Protein AF-A0A6C0ERU0-F1 (afdb_monomer)

Organism: NCBI:txid1070528

Secondary structure (DSSP, 8-state):
------TTTEEEEEEE--SS--HHHHHHHHHHHHHHHHTT--EEEEEE----BBTTB-S-HHHHHHHH--STT-TTSHHHHHHHHHHHHHHH-TTS-HHHHHHHHHHHHH-EEEEEEPPSSTT--HHHHHHHHHHHTTT-S-EEEEEEEEGGGTHHHHHHIIIIITT-TTEEEEEEEEE--SSHHHHTT--HHHHHHS-GGGS-GGG--HHHHHHHHHTT-HHHHHHHHTTTS-HHHHHHHHHHHHHHHHHSPBP-PPPPPP----S-S-EETTS-TTSS---TT-S--------------------S---SSSTTHHHHHHHHTTS----------

pLDDT: mean 85.81, std 18.58, range [34.19, 98.62]

Solvent-accessible surface area (backbone atoms only — not comparable to full-atom values): 19996 Å² total; per-residue (Å²): 134,86,84,83,65,36,68,79,36,44,49,40,32,33,80,45,64,52,31,51,72,37,66,31,51,48,55,55,49,51,53,49,52,53,54,23,57,75,53,64,28,51,52,36,36,39,35,29,42,64,65,67,20,16,84,66,18,28,44,51,55,67,56,42,37,65,50,37,24,55,52,89,82,36,76,77,5,38,50,44,38,48,51,53,51,53,45,52,52,52,71,69,42,84,87,57,54,71,68,59,40,53,52,52,45,53,49,56,78,57,49,36,54,40,61,39,66,24,58,98,49,94,85,56,41,65,65,50,41,52,47,50,54,62,56,72,46,69,84,63,56,58,26,33,39,35,39,48,41,49,53,82,52,45,39,53,59,47,51,44,43,67,63,40,51,76,68,35,87,33,41,35,33,41,36,66,48,56,43,65,60,62,60,30,73,61,55,55,66,58,49,68,71,56,61,68,71,53,59,70,89,75,56,56,56,56,29,42,40,34,64,37,56,49,48,31,54,76,65,69,36,58,69,63,48,43,63,71,39,57,89,40,37,56,72,67,60,48,52,51,52,50,50,44,40,47,49,15,48,73,72,40,58,80,69,86,76,76,85,74,82,74,53,82,71,84,70,76,71,68,42,48,72,95,57,62,85,83,73,60,78,83,62,89,76,69,75,65,63,69,80,80,75,72,89,76,85,89,80,86,78,99,82,88,86,85,82,91,87,84,91,75,76,78,70,67,60,68,60,57,64,68,62,66,78,73,76,82,80,81,82,86,82,80,85,76,134

Mean predicted aligned error: 9.51 Å

Sequence (337 aa):
MSINYTNNNTIIFTLARMNPPTPGHLHLIEQLIEEAIKINVDHVYIILSKTNDNNENPISCSEKINILGANKDIIDSMSAVLIKQMIMKITQDQTIDQSDKNIKISRLSQMNVIPLCVPNIKGATPFSALGNLIYNMGEINDINLFLIIGDDRADMLDNIASGFYMKNPRIHSINGIVLGRTDMASYKKLTQQQLQMIDMKTVPISAFSASFVRNLVKYGLKDKFTDVYSPYLNLDKINELYLEIENGIHNLPDNKKKETPSKPLKYIYPLIKGQSVLDVPVTTSELQLGKNKLPYDAENTPAKKRRLSGGRKTKKFNKKLKKNNRKSKKPNRKSRK

Nearest PDB structures (foldseek):
  1qzw-assembly1_A  TM=3.108E-01  e=9.203E-01  Saccharolobus solfataricus
  7zvw-assembly1_G  TM=4.754E-01  e=5.757E+00  Komagataella phaffii GS115
  8a5p-assembly1_U  TM=4.005E-01  e=7.737E+00  Thermochaetoides thermophila
  7t5q-assembly1_A  TM=3.331E-01  e=9.802E+00  Bos taurus

Foldseek 3Di:
DDAQDDQLFEAQEEEDQPLPPFLLVLVLVVVSLVVCLVNVYQEYEYEHEQDFFAQPRLFGLVLNCVQQDFFPPCCQHLVNLSLVVVLVCLVPDPVDDPVRNVSSNVSSVSHGYHYDYQDPDPPTDSVNRVVVVVVVSPPQQAHEYEYEEEPQAPCVQVVCCVPDVVPPSSHFKYFYAYDYQPPLVVLLPDDLVRLVPDDLVPDDSSNIDSSNLLVCLVSVVLVSLCNRCVSRHDPVSSVVSSVSSNCSNPPGHHDPDDDDGDDDDPADDIDGPPDDSVPDPPPVPPSPPVPPDDDDDPPDDPPPDDDDDDPDDPPVVVVVVVVVVPPPDDDDDDDDD

Structure (mmCIF, N/CA/C/O backbone):
data_AF-A0A6C0ERU0-F1
#
_entry.id   AF-A0A6C0ERU0-F1
#
loop_
_atom_site.group_PDB
_atom_site.id
_atom_site.type_symbol
_atom_site.label_atom_id
_atom_site.label_alt_id
_atom_site.label_comp_id
_atom_site.label_asym_id
_atom_site.label_entity_id
_atom_site.label_seq_id
_atom_site.pdbx_PDB_ins_code
_atom_site.Cartn_x
_atom_site.Cartn_y
_atom_site.Cartn_z
_atom_site.occupancy
_atom_site.B_iso_or_equiv
_atom_site.auth_seq_id
_atom_site.auth_comp_id
_atom_site.auth_asym_id
_atom_site.auth_atom_id
_atom_site.pdbx_PDB_model_num
ATOM 1 N N . MET A 1 1 ? 4.361 -6.506 -29.083 1.00 68.94 1 MET A N 1
ATOM 2 C CA . MET A 1 1 ? 5.752 -6.468 -28.583 1.00 68.94 1 MET A CA 1
ATOM 3 C C . MET A 1 1 ? 5.725 -6.873 -27.120 1.00 68.94 1 MET A C 1
ATOM 5 O O . MET A 1 1 ? 4.793 -6.471 -26.435 1.00 68.94 1 MET A O 1
ATOM 9 N N . SER A 1 2 ? 6.663 -7.702 -26.661 1.00 83.94 2 SER A N 1
ATOM 10 C CA . SER A 1 2 ? 6.782 -8.073 -25.243 1.00 83.94 2 SER A CA 1
ATOM 11 C C . SER A 1 2 ? 7.474 -6.955 -24.460 1.00 83.94 2 SER A C 1
ATOM 13 O O . SER A 1 2 ? 8.465 -6.411 -24.941 1.00 83.94 2 SER A O 1
ATOM 15 N N . ILE A 1 3 ? 6.974 -6.623 -23.268 1.00 92.00 3 ILE A N 1
ATOM 16 C CA . ILE A 1 3 ? 7.622 -5.656 -22.370 1.00 92.00 3 ILE A CA 1
ATOM 17 C C . ILE A 1 3 ? 8.808 -6.345 -21.683 1.00 92.00 3 ILE A C 1
ATOM 19 O O . ILE A 1 3 ? 8.651 -7.443 -21.150 1.00 92.00 3 ILE A O 1
ATOM 23 N N . ASN A 1 4 ? 9.982 -5.711 -21.688 1.00 94.25 4 ASN A N 1
ATOM 24 C CA . ASN A 1 4 ? 11.161 -6.205 -20.978 1.00 94.25 4 ASN A CA 1
ATOM 25 C C . ASN A 1 4 ? 11.243 -5.585 -19.574 1.00 94.25 4 ASN A C 1
ATOM 27 O O . ASN A 1 4 ? 11.639 -4.426 -19.427 1.00 94.25 4 ASN A O 1
ATOM 31 N N . TYR A 1 5 ? 10.866 -6.347 -18.549 1.00 96.44 5 TYR A N 1
ATOM 32 C CA . TYR A 1 5 ? 10.933 -5.907 -17.156 1.00 96.44 5 TYR A CA 1
ATOM 33 C C . TYR A 1 5 ? 12.280 -6.261 -16.525 1.00 96.44 5 TYR A C 1
ATOM 35 O O . TYR A 1 5 ? 12.732 -7.402 -16.571 1.00 96.44 5 TYR A O 1
ATOM 43 N N . THR A 1 6 ? 12.913 -5.271 -15.903 1.00 96.94 6 THR A N 1
ATOM 44 C CA . THR A 1 6 ? 14.150 -5.418 -15.132 1.00 96.94 6 THR A CA 1
ATOM 45 C C . THR A 1 6 ? 14.100 -4.531 -13.892 1.00 96.94 6 THR A C 1
ATOM 47 O O . THR A 1 6 ? 13.400 -3.514 -13.878 1.00 96.94 6 THR A O 1
ATOM 50 N N . ASN A 1 7 ? 14.930 -4.842 -12.895 1.00 96.06 7 ASN A N 1
ATOM 51 C CA . ASN A 1 7 ? 15.125 -3.987 -11.720 1.00 96.06 7 ASN A CA 1
ATOM 52 C C . ASN A 1 7 ? 15.516 -2.542 -12.076 1.00 96.06 7 ASN A C 1
ATOM 54 O O . ASN A 1 7 ? 15.187 -1.610 -11.355 1.00 96.06 7 ASN A O 1
ATOM 58 N N . ASN A 1 8 ? 16.216 -2.329 -13.189 1.00 97.06 8 ASN A N 1
ATOM 59 C CA . ASN A 1 8 ? 16.735 -1.003 -13.509 1.00 97.06 8 ASN A CA 1
ATOM 60 C C . ASN A 1 8 ? 15.734 -0.148 -14.282 1.00 97.06 8 ASN A C 1
ATOM 62 O O . ASN A 1 8 ? 15.859 1.070 -14.269 1.00 97.06 8 ASN A O 1
ATOM 66 N N . ASN A 1 9 ? 14.760 -0.753 -14.965 1.00 97.56 9 ASN A N 1
ATOM 67 C CA . ASN A 1 9 ? 13.830 -0.037 -15.838 1.00 97.56 9 ASN A CA 1
ATOM 68 C C . ASN A 1 9 ? 12.364 -0.110 -15.387 1.00 97.56 9 ASN A C 1
ATOM 70 O O . ASN A 1 9 ? 11.513 0.467 -16.055 1.00 97.56 9 ASN A O 1
ATOM 74 N N . THR A 1 10 ? 12.047 -0.790 -14.285 1.00 98.38 10 THR A N 1
ATOM 75 C CA . THR A 1 10 ? 10.659 -1.014 -13.861 1.00 98.38 10 THR A CA 1
ATOM 76 C C . THR A 1 10 ? 10.387 -0.377 -12.509 1.00 98.38 10 THR A C 1
ATOM 78 O O . THR A 1 10 ? 11.112 -0.610 -11.555 1.00 98.38 10 THR A O 1
ATOM 81 N N . ILE A 1 11 ? 9.313 0.409 -12.418 1.00 98.38 11 ILE A N 1
ATOM 82 C CA . ILE A 1 11 ? 8.807 0.962 -11.160 1.00 98.38 11 ILE A CA 1
ATOM 83 C C . ILE A 1 11 ? 7.441 0.336 -10.894 1.00 98.38 11 ILE A C 1
ATOM 85 O O . ILE A 1 11 ? 6.459 0.671 -11.563 1.00 98.38 11 ILE A O 1
ATOM 89 N N . ILE A 1 12 ? 7.370 -0.530 -9.886 1.00 98.50 12 ILE A N 1
ATOM 90 C CA . ILE A 1 12 ? 6.117 -1.096 -9.376 1.00 98.50 12 ILE A CA 1
ATOM 91 C C . ILE A 1 12 ? 5.720 -0.302 -8.142 1.00 98.50 12 ILE A C 1
ATOM 93 O O . ILE A 1 12 ? 6.507 -0.177 -7.202 1.00 98.50 12 ILE A O 1
ATOM 97 N N . PHE A 1 13 ? 4.532 0.294 -8.140 1.00 98.56 13 PHE A N 1
ATOM 98 C CA . PHE A 1 13 ? 4.171 1.223 -7.078 1.00 98.56 13 PHE A CA 1
ATOM 99 C C . PHE A 1 13 ? 2.677 1.327 -6.804 1.00 98.56 13 PHE A C 1
ATOM 101 O O . PHE A 1 13 ? 1.823 0.923 -7.590 1.00 98.56 13 PHE A O 1
ATOM 108 N N . THR A 1 14 ? 2.366 1.950 -5.673 1.00 98.19 14 THR A N 1
ATOM 109 C CA . THR A 1 14 ? 1.023 2.410 -5.327 1.00 98.19 14 THR A CA 1
ATOM 110 C C . THR A 1 14 ? 1.034 3.851 -4.835 1.00 98.19 14 THR A C 1
ATOM 112 O O . THR A 1 14 ? 2.055 4.364 -4.368 1.00 98.19 14 THR A O 1
ATOM 115 N N . LEU A 1 15 ? -0.123 4.508 -4.915 1.00 96.88 15 LEU A N 1
ATOM 116 C CA . LEU A 1 15 ? -0.363 5.843 -4.377 1.00 96.88 15 LEU A CA 1
ATOM 117 C C . LEU A 1 15 ? -1.413 5.753 -3.268 1.00 96.88 15 LEU A C 1
ATOM 119 O O . LEU A 1 15 ? -2.593 5.516 -3.537 1.00 96.88 15 LEU A O 1
ATOM 123 N N . ALA A 1 16 ? -1.020 6.002 -2.021 1.00 95.31 16 ALA A N 1
ATOM 124 C CA . ALA A 1 16 ? -1.919 5.830 -0.883 1.00 95.31 16 ALA A CA 1
ATOM 125 C C . ALA A 1 16 ? -1.776 6.942 0.165 1.00 95.31 16 ALA A C 1
ATOM 127 O O . ALA A 1 16 ? -0.741 7.594 0.301 1.00 95.31 16 ALA A O 1
ATOM 128 N N . ARG A 1 17 ? -2.856 7.192 0.920 1.00 94.06 17 ARG A N 1
ATOM 129 C CA . ARG A 1 17 ? -2.795 8.068 2.105 1.00 94.06 17 ARG A CA 1
ATOM 130 C C . ARG A 1 17 ? -2.240 7.318 3.317 1.00 94.06 17 ARG A C 1
ATOM 132 O O . ARG A 1 17 ? -1.452 7.917 4.039 1.00 94.06 17 ARG A O 1
ATOM 139 N N . MET A 1 18 ? -2.664 6.058 3.502 1.00 95.25 18 MET A N 1
ATOM 140 C CA . MET A 1 18 ? -2.334 5.176 4.635 1.00 95.25 18 MET A CA 1
ATOM 141 C C . MET A 1 18 ? -2.366 5.920 5.975 1.00 95.25 18 MET A C 1
ATOM 143 O O . MET A 1 18 ? -1.344 6.112 6.612 1.00 95.25 18 MET A O 1
ATOM 147 N N . ASN A 1 19 ? -3.543 6.413 6.365 1.00 95.19 19 ASN A N 1
ATOM 148 C CA . ASN A 1 19 ? -3.716 7.334 7.492 1.00 95.19 19 ASN A CA 1
ATOM 149 C C . ASN A 1 19 ? -4.781 6.831 8.493 1.00 95.19 19 ASN A C 1
ATOM 151 O O . ASN A 1 19 ? -5.879 7.392 8.545 1.00 95.19 19 ASN A O 1
ATOM 155 N N . PRO A 1 20 ? -4.521 5.756 9.255 1.00 97.31 20 PRO A N 1
ATOM 156 C CA . PRO A 1 20 ? -3.255 5.014 9.349 1.00 97.31 20 PRO A CA 1
ATOM 157 C C . PRO A 1 20 ? -3.094 3.907 8.280 1.00 97.31 20 PRO A C 1
ATOM 159 O O . PRO A 1 20 ? -4.044 3.636 7.531 1.00 97.31 20 PRO A O 1
ATOM 162 N N . PRO A 1 21 ? -1.909 3.269 8.161 1.00 97.69 21 PRO A N 1
ATOM 163 C CA . PRO A 1 21 ? -1.760 1.965 7.511 1.00 97.69 21 PRO A CA 1
ATOM 164 C C . PRO A 1 21 ? -2.718 0.942 8.130 1.00 97.69 21 PRO A C 1
ATOM 166 O O . PRO A 1 21 ? -2.936 0.965 9.334 1.00 97.69 21 PRO A O 1
ATOM 169 N N . THR A 1 22 ? -3.316 0.058 7.331 1.00 97.81 22 THR A N 1
ATOM 170 C CA . THR A 1 22 ? -4.340 -0.905 7.790 1.00 97.81 22 THR A CA 1
ATOM 171 C C . THR A 1 22 ? -4.109 -2.276 7.155 1.00 97.81 22 THR A C 1
ATOM 173 O O . THR A 1 22 ? -3.406 -2.343 6.142 1.00 97.81 22 THR A O 1
ATOM 176 N N . PRO A 1 23 ? -4.745 -3.354 7.651 1.00 97.31 23 PRO A N 1
ATOM 177 C CA . PRO A 1 23 ? -4.704 -4.660 6.985 1.00 97.31 23 PRO A CA 1
ATOM 178 C C . PRO A 1 23 ? -5.140 -4.608 5.510 1.00 97.31 23 PRO A C 1
ATOM 180 O O . PRO A 1 23 ? -4.510 -5.221 4.654 1.00 97.31 23 PRO A O 1
ATOM 183 N N . GLY A 1 24 ? -6.142 -3.788 5.173 1.00 96.31 24 GLY A N 1
ATOM 184 C CA . GLY A 1 24 ? -6.550 -3.576 3.780 1.00 96.31 24 GLY A CA 1
ATOM 185 C C . GLY A 1 24 ? -5.461 -2.932 2.905 1.00 96.31 24 GLY A C 1
ATOM 186 O O . GLY A 1 24 ? -5.388 -3.203 1.708 1.00 96.31 24 GLY A O 1
ATOM 187 N N . HIS A 1 25 ? -4.576 -2.108 3.482 1.00 97.25 25 HIS A N 1
ATOM 188 C CA . HIS A 1 25 ? -3.390 -1.610 2.775 1.00 97.25 25 HIS A CA 1
ATOM 189 C C . HIS A 1 25 ? -2.313 -2.689 2.618 1.00 97.25 25 HIS A C 1
ATOM 191 O O . HIS A 1 25 ? -1.644 -2.704 1.589 1.00 97.25 25 HIS A O 1
ATOM 197 N N . LEU A 1 26 ? -2.156 -3.591 3.594 1.00 97.38 26 LEU A N 1
ATOM 198 C CA . LEU A 1 26 ? -1.220 -4.714 3.478 1.00 97.38 26 LEU A CA 1
ATOM 199 C C . LEU A 1 26 ? -1.609 -5.666 2.359 1.00 97.38 26 LEU A C 1
ATOM 201 O O . LEU A 1 26 ? -0.731 -6.090 1.625 1.00 97.38 26 LEU A O 1
ATOM 205 N N . HIS A 1 27 ? -2.902 -5.918 2.157 1.00 96.62 27 HIS A N 1
ATOM 206 C CA . HIS A 1 27 ? -3.354 -6.701 1.008 1.00 96.62 27 HIS A CA 1
ATOM 207 C C . HIS A 1 27 ? -2.957 -6.053 -0.331 1.00 96.62 27 HIS A C 1
ATOM 209 O O . HIS A 1 27 ? -2.538 -6.727 -1.264 1.00 96.62 27 HIS A O 1
ATOM 215 N N . LEU A 1 28 ? -3.008 -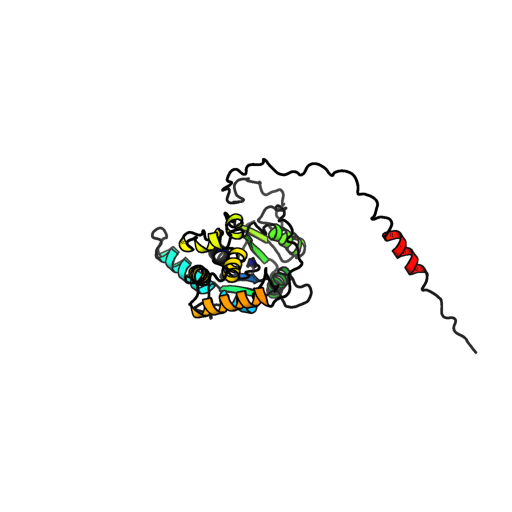4.720 -0.422 1.00 96.88 28 LEU A N 1
ATOM 216 C CA . LEU A 1 28 ? -2.515 -4.015 -1.604 1.00 96.88 28 LEU A CA 1
ATOM 217 C C . LEU A 1 28 ? -0.992 -4.173 -1.774 1.00 96.88 28 LEU A C 1
ATOM 219 O O . LEU A 1 28 ? -0.514 -4.300 -2.898 1.00 96.88 28 LEU A O 1
ATOM 223 N N . ILE A 1 29 ? -0.230 -4.155 -0.676 1.00 97.81 29 ILE A N 1
ATOM 224 C CA . ILE A 1 29 ? 1.228 -4.360 -0.696 1.00 97.81 29 ILE A CA 1
ATOM 225 C C . ILE A 1 29 ? 1.578 -5.810 -1.054 1.00 97.81 29 ILE A C 1
ATOM 227 O O . ILE A 1 29 ? 2.506 -6.025 -1.824 1.00 97.81 29 ILE A O 1
ATOM 231 N N . GLU A 1 30 ? 0.810 -6.787 -0.572 1.00 98.00 30 GLU A N 1
ATOM 232 C CA . GLU A 1 30 ? 0.917 -8.204 -0.942 1.00 98.00 30 GLU A CA 1
ATOM 233 C C . GLU A 1 30 ? 0.814 -8.356 -2.467 1.00 98.00 30 GLU A C 1
ATOM 235 O O . GLU A 1 30 ? 1.707 -8.927 -3.086 1.00 98.00 30 GLU A O 1
ATOM 240 N N . GLN A 1 31 ? -0.182 -7.716 -3.091 1.00 98.12 31 GLN A N 1
ATOM 241 C CA . GLN A 1 31 ? -0.343 -7.712 -4.551 1.00 98.12 31 GLN A CA 1
ATOM 242 C C . GLN A 1 31 ? 0.822 -7.033 -5.293 1.00 98.12 31 GLN A C 1
ATOM 244 O O . GLN A 1 31 ? 1.223 -7.495 -6.360 1.00 98.12 31 GLN A O 1
ATOM 249 N N . LEU A 1 32 ? 1.405 -5.957 -4.740 1.00 98.19 32 LEU A N 1
ATOM 250 C CA . LEU A 1 32 ? 2.614 -5.342 -5.315 1.00 98.19 32 LEU A CA 1
ATOM 251 C C . LEU A 1 32 ? 3.782 -6.330 -5.328 1.00 98.19 32 LEU A C 1
ATOM 253 O O . LEU A 1 32 ? 4.477 -6.439 -6.335 1.00 98.19 32 LEU A O 1
ATOM 257 N N . ILE A 1 33 ? 3.991 -7.034 -4.215 1.00 98.19 33 ILE A N 1
ATOM 258 C CA . ILE A 1 33 ? 5.073 -8.008 -4.050 1.00 98.19 33 ILE A CA 1
ATOM 259 C C . ILE A 1 33 ? 4.880 -9.196 -4.999 1.00 98.19 33 ILE A C 1
ATOM 261 O O . ILE A 1 33 ? 5.838 -9.627 -5.638 1.00 98.19 33 ILE A O 1
ATOM 265 N N . GLU A 1 34 ? 3.658 -9.715 -5.118 1.00 97.88 34 GLU A N 1
ATOM 266 C CA . GLU A 1 34 ? 3.342 -10.835 -6.011 1.00 97.88 34 GLU A CA 1
ATOM 267 C C . GLU A 1 34 ? 3.613 -10.497 -7.480 1.00 97.88 34 GLU A C 1
ATOM 269 O O . GLU A 1 34 ? 4.294 -11.260 -8.172 1.00 97.88 34 GLU A O 1
ATOM 274 N N . GLU A 1 35 ? 3.158 -9.332 -7.951 1.00 97.94 35 GLU A N 1
ATOM 275 C CA . GLU A 1 35 ? 3.441 -8.895 -9.322 1.00 97.94 35 GLU A CA 1
ATOM 276 C C . GLU A 1 35 ? 4.933 -8.623 -9.537 1.00 97.94 35 GLU A C 1
ATOM 278 O O . GLU A 1 35 ? 5.465 -8.975 -10.589 1.00 97.94 35 GLU A O 1
ATOM 283 N N . ALA A 1 36 ? 5.639 -8.085 -8.538 1.00 98.06 36 ALA A N 1
ATOM 284 C CA . ALA A 1 36 ? 7.086 -7.899 -8.604 1.00 98.06 36 ALA A CA 1
ATOM 285 C C . ALA A 1 36 ? 7.832 -9.227 -8.785 1.00 98.06 36 ALA A C 1
ATOM 287 O O . ALA A 1 36 ? 8.655 -9.349 -9.693 1.00 98.06 36 ALA A O 1
ATOM 288 N N . ILE A 1 37 ? 7.485 -10.257 -8.007 1.00 97.12 37 ILE A N 1
ATOM 289 C CA . ILE A 1 37 ? 8.068 -11.601 -8.144 1.00 97.12 37 ILE A CA 1
ATOM 290 C C . ILE A 1 37 ? 7.798 -12.170 -9.538 1.00 97.12 37 ILE A C 1
ATOM 292 O O . ILE A 1 37 ? 8.713 -12.690 -10.178 1.00 97.12 37 ILE A O 1
ATOM 296 N N . LYS A 1 38 ? 6.559 -12.044 -10.023 1.00 96.50 38 LYS A N 1
ATOM 297 C CA . LYS A 1 38 ? 6.132 -12.548 -11.334 1.00 96.50 38 LYS A CA 1
ATOM 298 C C . LYS A 1 38 ? 6.916 -11.930 -12.491 1.00 96.50 38 LYS A C 1
ATOM 300 O O . LYS A 1 38 ? 7.220 -12.638 -13.447 1.00 96.50 38 LYS A O 1
ATOM 305 N N . ILE A 1 39 ? 7.264 -10.645 -12.403 1.00 96.44 39 ILE A N 1
ATOM 306 C CA . ILE A 1 39 ? 8.051 -9.949 -13.436 1.00 96.44 39 ILE A CA 1
ATOM 307 C C . ILE A 1 39 ? 9.537 -9.811 -13.086 1.00 96.44 39 ILE A C 1
ATOM 309 O O . ILE A 1 39 ? 10.252 -9.059 -13.745 1.00 96.44 39 ILE A O 1
ATOM 313 N N . ASN A 1 40 ? 10.016 -10.572 -12.095 1.00 96.25 40 ASN A N 1
ATOM 314 C CA . ASN A 1 40 ? 11.420 -10.635 -11.693 1.00 96.25 40 ASN A CA 1
ATOM 315 C C . ASN A 1 40 ? 12.011 -9.271 -11.269 1.00 96.25 40 ASN A C 1
ATOM 317 O O . ASN A 1 40 ? 13.142 -8.930 -11.620 1.00 96.25 40 ASN A O 1
ATOM 321 N N . VAL A 1 41 ? 11.234 -8.503 -10.505 1.00 97.50 41 VAL A N 1
ATOM 322 C CA . VAL A 1 41 ? 11.643 -7.243 -9.878 1.00 97.50 41 VAL A CA 1
ATOM 323 C C . VAL A 1 41 ? 11.701 -7.421 -8.360 1.00 97.50 41 VAL A C 1
ATOM 325 O O . VAL A 1 41 ? 10.849 -8.080 -7.771 1.00 97.50 41 VAL A O 1
ATOM 328 N N . ASP A 1 42 ? 12.719 -6.855 -7.717 1.00 96.62 42 ASP A N 1
ATOM 329 C CA . ASP A 1 42 ? 13.008 -7.045 -6.287 1.00 96.62 42 ASP A CA 1
ATOM 330 C C . ASP A 1 42 ? 12.609 -5.867 -5.391 1.00 96.62 42 ASP A C 1
ATOM 332 O O . ASP A 1 42 ? 12.941 -5.850 -4.205 1.00 96.62 42 ASP A O 1
ATOM 336 N N . HIS A 1 43 ? 11.905 -4.875 -5.927 1.00 96.69 43 HIS A N 1
ATOM 337 C CA . HIS A 1 43 ? 11.495 -3.706 -5.166 1.00 96.69 43 HIS A CA 1
ATOM 338 C C . HIS A 1 43 ? 10.116 -3.192 -5.577 1.00 96.69 43 HIS A C 1
ATOM 340 O O . HIS A 1 43 ? 9.703 -3.261 -6.735 1.00 96.69 43 HIS A O 1
ATOM 346 N N . VAL A 1 44 ? 9.408 -2.630 -4.600 1.00 98.00 44 VAL A N 1
ATOM 347 C CA . VAL A 1 44 ? 8.095 -2.003 -4.778 1.00 98.00 44 VAL A CA 1
ATOM 348 C C . VAL A 1 44 ? 8.032 -0.701 -3.990 1.00 98.00 44 VAL A C 1
ATOM 350 O O . VAL A 1 44 ? 8.578 -0.595 -2.890 1.00 98.00 44 VAL A O 1
ATOM 353 N N . TYR A 1 45 ? 7.340 0.301 -4.529 1.00 98.38 45 TYR A N 1
ATOM 354 C CA . TYR A 1 45 ? 7.258 1.629 -3.924 1.00 98.38 45 TYR A CA 1
ATOM 355 C C . TYR A 1 45 ? 5.862 1.947 -3.391 1.00 98.38 45 TYR A C 1
ATOM 357 O O . TYR A 1 45 ? 4.854 1.835 -4.091 1.00 98.38 45 TYR A O 1
ATOM 365 N N . ILE A 1 46 ? 5.799 2.451 -2.162 1.00 98.06 46 ILE A N 1
ATOM 366 C CA . ILE A 1 46 ? 4.561 2.957 -1.562 1.00 98.06 46 ILE A CA 1
ATOM 367 C C . ILE A 1 46 ? 4.666 4.473 -1.475 1.00 98.06 46 ILE A C 1
ATOM 369 O O . ILE A 1 46 ? 5.294 5.011 -0.568 1.00 98.06 46 ILE A O 1
ATOM 373 N N . ILE A 1 47 ? 4.047 5.194 -2.406 1.00 98.00 47 ILE A N 1
ATOM 374 C CA . ILE A 1 47 ? 4.098 6.658 -2.403 1.00 98.00 47 ILE A CA 1
ATOM 375 C C . ILE A 1 47 ? 2.998 7.194 -1.483 1.00 98.00 47 ILE A C 1
ATOM 377 O O . ILE A 1 47 ? 1.801 7.159 -1.796 1.00 98.00 47 ILE A O 1
ATOM 381 N N . LEU A 1 48 ? 3.431 7.713 -0.340 1.00 96.94 48 LEU A N 1
ATOM 382 C CA . LEU A 1 48 ? 2.601 8.175 0.759 1.00 96.94 48 LEU A CA 1
ATOM 383 C C . LEU A 1 48 ? 2.256 9.655 0.622 1.00 96.94 48 LEU A C 1
ATOM 385 O O . LEU A 1 48 ? 3.116 10.529 0.477 1.00 96.94 48 LEU A O 1
ATOM 389 N N . SER A 1 49 ? 0.965 9.957 0.733 1.00 92.00 49 SER A N 1
ATOM 390 C CA . SER A 1 49 ? 0.499 11.340 0.786 1.00 92.00 49 SER A CA 1
ATOM 391 C C . SER A 1 49 ? 1.051 12.078 2.009 1.00 92.00 49 SER A C 1
ATOM 393 O O . SER A 1 49 ? 1.061 11.546 3.121 1.00 92.00 49 SER A O 1
ATOM 395 N N . LYS A 1 50 ? 1.439 13.340 1.799 1.00 89.00 50 LYS A N 1
ATOM 396 C CA . LYS A 1 50 ? 1.937 14.248 2.841 1.00 89.00 50 LYS A CA 1
ATOM 397 C C . LYS A 1 50 ? 0.857 15.001 3.620 1.00 89.00 50 LYS A C 1
ATOM 399 O O . LYS A 1 50 ? 1.195 15.838 4.448 1.00 89.00 50 LYS A O 1
ATOM 404 N N . THR A 1 51 ? -0.423 14.828 3.283 1.00 84.81 51 THR A N 1
ATOM 405 C CA . THR A 1 51 ? -1.498 15.523 4.004 1.00 84.81 51 THR A CA 1
ATOM 406 C C . THR A 1 51 ? -1.508 15.075 5.461 1.00 84.81 51 THR A C 1
ATOM 408 O O . THR A 1 51 ? -1.396 13.876 5.710 1.00 84.81 51 THR A O 1
ATOM 411 N N . ASN A 1 52 ? -1.633 16.045 6.368 1.00 86.62 52 ASN A N 1
ATOM 412 C CA . ASN A 1 52 ? -1.747 15.865 7.810 1.00 86.62 52 ASN A CA 1
ATOM 413 C C . ASN A 1 52 ? -2.842 16.827 8.307 1.00 86.62 52 ASN A C 1
ATOM 415 O O . ASN A 1 52 ? -2.674 18.044 8.203 1.00 86.62 52 ASN A O 1
ATOM 419 N N . ASP A 1 53 ? -3.996 16.295 8.691 1.00 87.50 53 ASP A N 1
ATOM 420 C CA . ASP A 1 53 ? -5.204 17.039 9.067 1.00 87.50 53 ASP A CA 1
ATOM 421 C C . ASP A 1 53 ? -6.042 16.226 10.060 1.00 87.50 53 ASP A C 1
ATOM 423 O O . ASP A 1 53 ? -5.969 14.992 10.086 1.00 87.50 53 ASP A O 1
ATOM 427 N N . ASN A 1 54 ? -6.849 16.909 10.877 1.00 77.06 54 ASN A N 1
ATOM 428 C CA . ASN A 1 54 ? -7.747 16.195 11.773 1.00 77.06 54 ASN A CA 1
ATOM 429 C C . ASN A 1 54 ? -8.803 15.465 10.917 1.00 77.06 54 ASN A C 1
ATOM 431 O O . ASN A 1 54 ? -9.160 15.887 9.816 1.00 77.06 54 ASN A O 1
ATOM 435 N N . ASN A 1 55 ? -9.302 14.330 11.389 1.00 78.31 55 ASN A N 1
ATOM 436 C CA . ASN A 1 55 ? -10.313 13.487 10.732 1.00 78.31 55 ASN A CA 1
ATOM 437 C C . ASN A 1 55 ? -9.889 12.633 9.523 1.00 78.31 55 ASN A C 1
ATOM 439 O O . ASN A 1 55 ? -10.327 11.477 9.451 1.00 78.31 55 ASN A O 1
ATOM 443 N N . GLU A 1 56 ? -9.103 13.120 8.557 1.00 86.31 56 GLU A N 1
ATOM 444 C CA . GLU A 1 56 ? -8.712 12.288 7.402 1.00 86.31 56 GLU A CA 1
ATOM 445 C C . GLU A 1 56 ? -7.297 11.739 7.497 1.00 86.31 56 GLU A C 1
ATOM 447 O O . GLU A 1 56 ? -7.068 10.591 7.090 1.00 86.31 56 GLU A O 1
ATOM 452 N N . ASN A 1 57 ? -6.371 12.548 8.002 1.00 91.62 57 ASN A N 1
ATOM 453 C CA . ASN A 1 57 ? -4.946 12.287 7.946 1.00 91.62 57 ASN A CA 1
ATOM 454 C C . ASN A 1 57 ? -4.263 12.583 9.286 1.00 91.62 57 ASN A C 1
ATOM 456 O O . ASN A 1 57 ? -3.467 13.510 9.329 1.00 91.62 57 ASN A O 1
ATOM 460 N N . PRO A 1 58 ? -4.563 11.827 10.356 1.00 94.75 58 PRO A N 1
ATOM 461 C CA . PRO A 1 58 ? -4.133 12.192 11.701 1.00 94.75 58 PRO A CA 1
ATOM 462 C C . PRO A 1 58 ? -2.649 11.930 11.987 1.00 94.75 58 PRO A C 1
ATOM 464 O O . PRO A 1 58 ? -2.152 12.438 12.979 1.00 94.75 58 PRO A O 1
ATOM 467 N N . ILE A 1 59 ? -1.954 11.148 11.151 1.00 95.62 59 ILE A N 1
ATOM 468 C CA . ILE A 1 59 ? -0.554 10.785 11.388 1.00 95.62 59 ILE A CA 1
ATOM 469 C C . ILE A 1 59 ? 0.371 11.340 10.305 1.00 95.62 59 ILE A C 1
ATOM 471 O O . ILE A 1 59 ? 0.024 11.448 9.115 1.00 95.62 59 ILE A O 1
ATOM 475 N N . SER A 1 60 ? 1.585 11.685 10.716 1.00 95.44 60 SER A N 1
ATOM 476 C CA . SER A 1 60 ? 2.613 12.225 9.834 1.00 95.44 60 SER A CA 1
ATOM 477 C C . SER A 1 60 ? 3.140 11.164 8.863 1.00 95.44 60 SER A C 1
ATOM 479 O O . SER A 1 60 ? 2.955 9.959 9.024 1.00 95.44 60 SER A O 1
ATOM 481 N N . CYS A 1 61 ? 3.817 11.592 7.794 1.00 95.19 61 CYS A N 1
ATOM 482 C CA . CYS A 1 61 ? 4.396 10.627 6.859 1.00 95.19 61 CYS A CA 1
ATOM 483 C C . CYS A 1 61 ? 5.553 9.820 7.479 1.00 95.19 61 CYS A C 1
ATOM 485 O O . CYS A 1 61 ? 5.712 8.646 7.157 1.00 95.19 61 CYS A O 1
ATOM 487 N N . SER A 1 62 ? 6.316 10.419 8.398 1.00 94.56 62 SER A N 1
ATOM 488 C CA . SER A 1 62 ? 7.349 9.724 9.172 1.00 94.56 62 SER A CA 1
ATOM 489 C C . SER A 1 62 ? 6.760 8.618 10.044 1.00 94.56 62 SER A C 1
ATOM 491 O O . SER A 1 62 ? 7.270 7.503 10.011 1.00 94.56 62 SER A O 1
ATOM 493 N N . GLU A 1 63 ? 5.648 8.875 10.740 1.00 95.50 63 GLU A N 1
ATOM 494 C CA . GLU A 1 63 ? 4.949 7.846 11.529 1.00 95.50 63 GLU A CA 1
ATOM 495 C C . GLU A 1 63 ? 4.459 6.698 10.641 1.00 95.50 63 GLU A C 1
ATOM 497 O O . GLU A 1 63 ? 4.650 5.530 10.969 1.00 95.50 63 GLU A O 1
ATOM 502 N N . LYS A 1 64 ? 3.904 6.995 9.458 1.00 95.81 64 LYS A N 1
ATOM 503 C CA . LYS A 1 64 ? 3.509 5.940 8.505 1.00 95.81 64 LYS A CA 1
ATOM 504 C C . LYS A 1 64 ? 4.678 5.047 8.120 1.00 95.81 64 LYS A C 1
ATOM 506 O O . LYS A 1 64 ? 4.493 3.839 8.023 1.00 95.81 64 LYS A O 1
ATOM 511 N N . ILE A 1 65 ? 5.852 5.632 7.880 1.00 95.00 65 ILE A N 1
ATOM 512 C CA . ILE A 1 65 ? 7.071 4.881 7.565 1.00 95.00 65 ILE A CA 1
ATOM 513 C C . ILE A 1 65 ? 7.517 4.052 8.774 1.00 95.00 65 ILE A C 1
ATOM 515 O O . ILE A 1 65 ? 7.863 2.891 8.588 1.00 95.00 65 ILE A O 1
ATOM 519 N N . ASN A 1 66 ? 7.452 4.596 9.993 1.00 94.19 66 ASN A N 1
ATOM 520 C CA . ASN A 1 66 ? 7.786 3.863 11.220 1.00 94.19 66 ASN A CA 1
ATOM 521 C C . ASN A 1 66 ? 6.918 2.598 11.392 1.00 94.19 66 ASN A C 1
ATOM 523 O O . ASN A 1 66 ? 7.412 1.524 11.740 1.00 94.19 66 ASN A O 1
ATOM 527 N N . ILE A 1 67 ? 5.625 2.709 11.077 1.00 95.38 67 ILE A N 1
ATOM 528 C CA . ILE A 1 67 ? 4.662 1.605 11.166 1.00 95.38 67 ILE A CA 1
ATOM 529 C C . ILE A 1 67 ? 4.808 0.607 10.010 1.00 95.38 67 ILE A C 1
ATOM 531 O O . ILE A 1 67 ? 4.857 -0.607 10.229 1.00 95.38 67 ILE A O 1
ATOM 535 N N . LEU A 1 68 ? 4.878 1.097 8.769 1.00 94.62 68 LEU A N 1
ATOM 536 C CA . LEU A 1 68 ? 5.003 0.246 7.581 1.00 94.62 68 LEU A CA 1
ATOM 537 C C . LEU A 1 68 ? 6.356 -0.453 7.507 1.00 94.62 68 LEU A C 1
ATOM 539 O O . LEU A 1 68 ? 6.408 -1.585 7.030 1.00 94.62 68 LEU A O 1
ATOM 543 N N . GLY A 1 69 ? 7.413 0.198 7.987 1.00 91.06 69 GLY A N 1
ATOM 544 C CA . GLY A 1 69 ? 8.800 -0.198 7.790 1.00 91.06 69 GLY A CA 1
ATOM 545 C C . GLY A 1 69 ? 9.366 0.348 6.485 1.00 91.06 69 GLY A C 1
ATOM 546 O O . GLY A 1 69 ? 8.716 0.271 5.443 1.00 91.06 69 GLY A O 1
ATOM 547 N N . ALA A 1 70 ? 10.588 0.876 6.538 1.00 78.81 70 ALA A N 1
ATOM 548 C CA . ALA A 1 70 ? 11.419 1.086 5.360 1.00 78.81 70 ALA A CA 1
ATOM 549 C C . ALA A 1 70 ? 12.589 0.105 5.416 1.00 78.81 70 ALA A C 1
ATOM 551 O O . ALA A 1 70 ? 13.298 0.060 6.420 1.00 78.81 70 ALA A O 1
ATOM 552 N N . ASN A 1 71 ? 12.802 -0.632 4.325 1.00 63.56 71 ASN A N 1
ATOM 553 C CA . ASN A 1 71 ? 13.910 -1.577 4.166 1.00 63.56 71 ASN A CA 1
ATOM 554 C C . ASN A 1 71 ? 13.917 -2.722 5.205 1.00 63.56 71 ASN A C 1
ATOM 556 O O . ASN A 1 71 ? 13.019 -2.864 6.035 1.00 63.56 71 ASN A O 1
ATOM 560 N N . LYS A 1 72 ? 14.939 -3.585 5.126 1.00 63.25 72 LYS A N 1
ATOM 561 C CA . LYS A 1 72 ? 15.093 -4.790 5.964 1.00 63.25 72 LYS A CA 1
ATOM 562 C C . LYS A 1 72 ? 15.416 -4.490 7.435 1.00 63.25 72 LYS A C 1
ATOM 564 O O . LYS A 1 72 ? 15.445 -5.413 8.243 1.00 63.25 72 LYS A O 1
ATOM 569 N N . ASP A 1 73 ? 15.628 -3.223 7.779 1.00 60.53 73 ASP A N 1
ATOM 570 C CA . ASP A 1 73 ? 16.189 -2.816 9.069 1.00 60.53 73 ASP A CA 1
ATOM 571 C C . ASP A 1 73 ? 15.147 -2.777 10.200 1.00 60.53 73 ASP A C 1
ATOM 573 O O . ASP A 1 73 ? 15.506 -2.771 11.375 1.00 60.53 73 ASP A O 1
ATOM 577 N N . ILE A 1 74 ? 13.847 -2.803 9.876 1.00 69.88 74 ILE A N 1
ATOM 578 C CA . ILE A 1 74 ? 12.768 -2.788 10.874 1.00 69.88 74 ILE A CA 1
ATOM 579 C C . ILE A 1 74 ? 12.081 -4.157 10.907 1.00 69.88 74 ILE A C 1
ATOM 581 O O . ILE A 1 74 ? 11.060 -4.384 10.250 1.00 69.88 74 ILE A O 1
ATOM 585 N N . ILE A 1 75 ? 12.657 -5.058 11.710 1.00 74.88 75 ILE A N 1
ATOM 586 C CA . ILE A 1 75 ? 12.242 -6.464 11.888 1.00 74.88 75 ILE A CA 1
ATOM 587 C C . ILE A 1 75 ? 10.764 -6.593 12.317 1.00 74.88 75 ILE A C 1
ATOM 589 O O . ILE A 1 75 ? 10.103 -7.574 11.951 1.00 74.88 75 ILE A O 1
ATOM 593 N N . ASP A 1 76 ? 10.247 -5.566 13.003 1.00 84.38 76 ASP A N 1
ATOM 594 C CA . ASP A 1 76 ? 8.904 -5.506 13.600 1.00 84.38 76 ASP A CA 1
ATOM 595 C C . ASP A 1 76 ? 8.019 -4.434 12.947 1.00 84.38 76 ASP A C 1
ATOM 597 O O . ASP A 1 76 ? 7.340 -3.648 13.615 1.00 84.38 76 ASP A O 1
ATOM 601 N N . SER A 1 77 ? 8.102 -4.315 11.627 1.00 93.81 77 SER A N 1
ATOM 602 C CA . SER A 1 77 ? 7.219 -3.458 10.836 1.00 93.81 77 SER A CA 1
ATOM 603 C C . SER A 1 77 ? 6.110 -4.259 10.162 1.00 93.81 77 SER A C 1
ATOM 605 O O . SER A 1 77 ? 6.265 -5.458 9.917 1.00 93.81 77 SER A O 1
ATOM 607 N N . MET A 1 78 ? 5.008 -3.596 9.793 1.00 95.69 78 MET A N 1
ATOM 608 C CA . MET A 1 78 ? 3.893 -4.290 9.141 1.00 95.69 78 MET A CA 1
ATOM 609 C C . MET A 1 78 ? 4.312 -4.952 7.815 1.00 95.69 78 MET A C 1
ATOM 611 O O . MET A 1 78 ? 3.855 -6.056 7.522 1.00 95.69 78 MET A O 1
ATOM 615 N N . SER A 1 79 ? 5.201 -4.328 7.029 1.00 95.44 79 SER A N 1
ATOM 616 C CA . SER A 1 79 ? 5.682 -4.911 5.764 1.00 95.44 79 SER A CA 1
ATOM 617 C C . SER A 1 79 ? 6.606 -6.109 5.996 1.00 95.44 79 SER A C 1
ATOM 619 O O . SER A 1 79 ? 6.507 -7.104 5.281 1.00 95.44 79 SER A O 1
ATOM 621 N N . ALA A 1 80 ? 7.472 -6.058 7.016 1.00 94.50 80 ALA A N 1
ATOM 622 C CA . ALA A 1 80 ? 8.329 -7.191 7.365 1.00 94.50 80 ALA A CA 1
ATOM 623 C C . ALA A 1 80 ? 7.506 -8.393 7.854 1.00 94.50 80 ALA A C 1
ATOM 625 O O . ALA A 1 80 ? 7.767 -9.529 7.454 1.00 94.50 80 ALA A O 1
ATOM 626 N N . VAL A 1 81 ? 6.482 -8.150 8.680 1.00 95.50 81 VAL A N 1
ATOM 627 C CA . VAL A 1 81 ? 5.557 -9.200 9.128 1.00 95.50 81 VAL A CA 1
ATOM 628 C C . VAL A 1 81 ? 4.757 -9.767 7.956 1.00 95.50 81 VAL A C 1
ATOM 630 O O . VAL A 1 81 ? 4.628 -10.986 7.861 1.00 95.50 81 VAL A O 1
ATOM 633 N N . LEU A 1 82 ? 4.301 -8.928 7.020 1.00 96.25 82 LEU A N 1
ATOM 634 C CA . LEU A 1 82 ? 3.636 -9.389 5.799 1.00 96.25 82 LEU A CA 1
ATOM 635 C C . LEU A 1 82 ? 4.530 -10.343 4.991 1.00 96.25 82 LEU A C 1
ATOM 637 O O . LEU A 1 82 ? 4.092 -11.439 4.653 1.00 96.25 82 LEU A O 1
ATOM 641 N N . ILE A 1 83 ? 5.793 -9.982 4.735 1.00 96.12 83 ILE A N 1
ATOM 642 C CA . ILE A 1 83 ? 6.735 -10.852 4.006 1.00 96.12 83 ILE A CA 1
ATOM 643 C C . ILE A 1 83 ? 6.927 -12.189 4.739 1.00 96.12 83 ILE A C 1
ATOM 645 O O . ILE A 1 83 ? 6.872 -13.246 4.109 1.00 96.12 83 ILE A O 1
ATOM 649 N N . LYS A 1 84 ? 7.090 -12.170 6.072 1.00 96.06 84 LYS A N 1
ATOM 650 C CA . LYS A 1 84 ? 7.175 -13.396 6.890 1.00 96.06 84 LYS A CA 1
ATOM 651 C C . LYS A 1 84 ? 5.922 -14.265 6.725 1.00 96.06 84 LYS A C 1
ATOM 653 O O . LYS A 1 84 ? 6.043 -15.466 6.491 1.00 96.06 84 LYS A O 1
ATOM 658 N N . GLN A 1 85 ? 4.732 -13.667 6.787 1.00 96.44 85 GLN A N 1
ATOM 659 C CA . GLN A 1 85 ? 3.463 -14.373 6.588 1.00 96.44 85 GLN A CA 1
ATOM 660 C C . GLN A 1 85 ? 3.366 -14.983 5.182 1.00 96.44 85 GLN A C 1
ATOM 662 O O . GLN A 1 85 ? 2.960 -16.136 5.052 1.00 96.44 85 GLN A O 1
ATOM 667 N N . MET A 1 86 ? 3.782 -14.262 4.136 1.00 97.50 86 MET A N 1
ATOM 668 C CA . MET A 1 86 ? 3.816 -14.786 2.763 1.00 97.50 86 MET A CA 1
ATOM 669 C C . MET A 1 86 ? 4.762 -15.989 2.631 1.00 97.50 86 MET A C 1
ATOM 671 O O . MET A 1 86 ? 4.388 -17.003 2.041 1.00 97.50 86 MET A O 1
ATOM 675 N N . ILE A 1 87 ? 5.958 -15.921 3.227 1.00 97.56 87 ILE A N 1
ATOM 676 C CA . ILE A 1 87 ? 6.913 -17.043 3.253 1.00 97.56 87 ILE A CA 1
ATOM 677 C C . ILE A 1 87 ? 6.303 -18.258 3.964 1.00 97.56 87 ILE A C 1
ATOM 679 O O . ILE A 1 87 ? 6.392 -19.379 3.457 1.00 97.56 87 ILE A O 1
ATOM 683 N N . MET A 1 88 ? 5.650 -18.050 5.112 1.00 97.50 88 MET A N 1
ATOM 684 C CA . MET A 1 88 ? 4.984 -19.125 5.856 1.00 97.50 88 MET A CA 1
ATOM 685 C C . MET A 1 88 ? 3.872 -19.784 5.034 1.00 97.50 88 MET A C 1
ATOM 687 O O . MET A 1 88 ? 3.839 -21.013 4.963 1.00 97.50 88 MET A O 1
ATOM 691 N N . LYS A 1 89 ? 3.020 -18.993 4.362 1.00 97.31 89 LYS A N 1
ATOM 692 C CA . LYS A 1 89 ? 1.972 -19.503 3.459 1.00 97.31 89 LYS A CA 1
ATOM 693 C C . LYS A 1 89 ? 2.572 -20.395 2.364 1.00 97.31 89 LYS A C 1
ATOM 695 O O . LYS A 1 89 ? 2.130 -21.525 2.197 1.00 97.31 89 LYS A O 1
ATOM 700 N N . ILE A 1 90 ? 3.620 -19.935 1.674 1.00 97.00 90 ILE A N 1
ATOM 701 C CA . ILE A 1 90 ? 4.283 -20.705 0.599 1.00 97.00 90 ILE A CA 1
ATOM 702 C C . ILE A 1 90 ? 4.932 -21.983 1.131 1.00 97.00 90 ILE A C 1
ATOM 704 O O . ILE A 1 90 ? 4.883 -23.026 0.484 1.00 97.00 90 ILE A O 1
ATOM 708 N N . THR A 1 91 ? 5.542 -21.918 2.315 1.00 96.88 91 THR A N 1
ATOM 709 C CA . THR A 1 91 ? 6.179 -23.085 2.939 1.00 96.88 91 THR A CA 1
ATOM 710 C C . THR A 1 91 ? 5.145 -24.179 3.214 1.00 96.88 91 THR A C 1
ATOM 712 O O . THR A 1 91 ? 5.387 -25.350 2.910 1.00 96.88 91 THR A O 1
ATOM 715 N N . GLN A 1 92 ? 3.978 -23.787 3.733 1.00 97.31 92 GLN A N 1
ATOM 716 C CA . GLN A 1 92 ? 2.884 -24.687 4.105 1.00 97.31 92 GLN A CA 1
ATOM 717 C C . GLN A 1 92 ? 2.054 -25.181 2.911 1.00 97.31 92 GLN A C 1
ATOM 719 O O . GLN A 1 92 ? 1.407 -26.220 3.020 1.00 97.31 92 GLN A O 1
ATOM 724 N N . ASP A 1 93 ? 2.075 -24.479 1.776 1.00 96.94 93 ASP A N 1
ATOM 725 C CA . ASP A 1 93 ? 1.293 -24.836 0.592 1.00 96.94 93 ASP A CA 1
ATOM 726 C C . ASP A 1 93 ? 1.818 -26.122 -0.065 1.00 96.94 93 ASP A C 1
ATOM 728 O O . ASP A 1 93 ? 2.878 -26.139 -0.684 1.00 96.94 93 ASP A O 1
ATOM 732 N N . GLN A 1 94 ? 1.087 -27.227 0.059 1.00 97.00 94 GLN A N 1
ATOM 733 C CA . GLN A 1 94 ? 1.492 -28.526 -0.492 1.00 97.00 94 GLN A CA 1
ATOM 734 C C . GLN A 1 94 ? 1.351 -28.619 -2.021 1.00 97.00 94 GLN A C 1
ATOM 736 O O . GLN A 1 94 ? 1.822 -29.589 -2.606 1.00 97.00 94 GLN A O 1
ATOM 741 N N . THR A 1 95 ? 0.722 -27.634 -2.671 1.00 96.88 95 THR A N 1
ATOM 742 C CA . THR A 1 95 ? 0.457 -27.651 -4.120 1.00 96.88 95 THR A CA 1
ATOM 743 C C . THR A 1 95 ? 1.617 -27.121 -4.964 1.00 96.88 95 THR A C 1
ATOM 745 O O . THR A 1 95 ? 1.659 -27.360 -6.168 1.00 96.88 95 THR A O 1
ATOM 748 N N . ILE A 1 96 ? 2.565 -26.410 -4.346 1.00 94.50 96 ILE A N 1
ATOM 749 C CA . ILE A 1 96 ? 3.719 -25.813 -5.026 1.00 94.50 96 ILE A CA 1
ATOM 750 C C . ILE A 1 96 ? 4.897 -26.791 -4.981 1.00 94.50 96 ILE A C 1
ATOM 752 O O . ILE A 1 96 ? 5.238 -27.304 -3.912 1.00 94.50 96 ILE A O 1
ATOM 756 N N . ASP A 1 97 ? 5.556 -27.001 -6.123 1.00 97.06 97 ASP A N 1
ATOM 757 C CA . ASP A 1 97 ? 6.781 -27.800 -6.201 1.00 97.06 97 ASP A CA 1
ATOM 758 C C . ASP A 1 97 ? 7.885 -27.246 -5.278 1.00 97.06 97 ASP A C 1
ATOM 760 O O . ASP A 1 97 ? 8.029 -26.035 -5.094 1.00 97.06 97 ASP A O 1
ATOM 764 N N . GLN A 1 98 ? 8.695 -28.128 -4.685 1.00 96.31 98 GLN A N 1
ATOM 765 C CA . GLN A 1 98 ? 9.709 -27.720 -3.709 1.00 96.31 98 GLN A CA 1
ATOM 766 C C . GLN A 1 98 ? 10.765 -26.774 -4.305 1.00 96.31 98 GLN A C 1
ATOM 768 O O . GLN A 1 98 ? 11.250 -25.878 -3.605 1.00 96.31 98 GLN A O 1
ATOM 773 N N . SER A 1 99 ? 11.123 -26.942 -5.581 1.00 95.88 99 SER A N 1
ATOM 774 C CA . SER A 1 99 ? 12.063 -26.044 -6.257 1.00 95.88 99 SER A CA 1
ATOM 775 C C . SER A 1 99 ? 11.452 -24.653 -6.457 1.00 95.88 99 SER A C 1
ATOM 777 O O . SER A 1 99 ? 12.082 -23.652 -6.102 1.00 95.88 99 SER A O 1
ATOM 779 N N . ASP A 1 100 ? 10.187 -24.588 -6.876 1.00 95.56 100 ASP A N 1
ATOM 780 C CA . ASP A 1 100 ? 9.433 -23.340 -7.020 1.00 95.56 100 ASP A CA 1
ATOM 781 C C . ASP A 1 100 ? 9.242 -22.622 -5.677 1.00 95.56 100 ASP A C 1
ATOM 783 O O . ASP A 1 100 ? 9.370 -21.394 -5.604 1.00 95.56 100 ASP A O 1
ATOM 787 N N . LYS A 1 101 ? 8.995 -23.367 -4.588 1.00 96.19 101 LYS A N 1
ATOM 788 C CA . LYS A 1 101 ? 8.956 -22.809 -3.225 1.00 96.19 101 LYS A CA 1
ATOM 789 C C . LYS A 1 101 ? 10.266 -22.123 -2.877 1.00 96.19 101 LYS A C 1
ATOM 791 O O . LYS A 1 101 ? 10.251 -20.970 -2.450 1.00 96.19 101 LYS A O 1
ATOM 796 N N . ASN A 1 102 ? 11.389 -22.809 -3.078 1.00 96.44 102 ASN A N 1
ATOM 797 C CA . ASN A 1 102 ? 12.709 -22.277 -2.747 1.00 96.44 102 ASN A CA 1
ATOM 798 C C . ASN A 1 102 ? 13.002 -20.992 -3.537 1.00 96.44 102 ASN A C 1
ATOM 800 O O . ASN A 1 102 ? 13.485 -20.014 -2.961 1.00 96.44 102 ASN A O 1
ATOM 804 N N . ILE A 1 103 ? 12.643 -20.956 -4.826 1.00 96.44 103 ILE A N 1
ATOM 805 C CA . ILE A 1 103 ? 12.777 -19.760 -5.666 1.00 96.44 103 ILE A CA 1
ATOM 806 C C . ILE A 1 103 ? 11.912 -18.621 -5.114 1.00 96.44 103 ILE A C 1
ATOM 808 O O . ILE A 1 103 ? 12.432 -17.534 -4.855 1.00 96.44 103 ILE A O 1
ATOM 812 N N . LYS A 1 104 ? 10.615 -18.849 -4.874 1.00 96.44 104 LYS A N 1
ATOM 813 C CA . LYS A 1 104 ? 9.703 -17.807 -4.367 1.00 96.44 104 LYS A CA 1
ATOM 814 C C . LYS A 1 104 ? 10.118 -17.281 -2.991 1.00 96.44 104 LYS A C 1
ATOM 816 O O . LYS A 1 104 ? 10.113 -16.071 -2.781 1.00 96.44 104 LYS A O 1
ATOM 821 N N . ILE A 1 105 ? 10.520 -18.159 -2.071 1.00 97.06 105 ILE A N 1
ATOM 822 C CA . ILE A 1 105 ? 10.998 -17.783 -0.729 1.00 97.06 105 ILE A CA 1
ATOM 823 C C . ILE A 1 105 ? 12.282 -16.950 -0.825 1.00 97.06 105 ILE A C 1
ATOM 825 O O . ILE A 1 105 ? 12.408 -15.933 -0.137 1.00 97.06 105 ILE A O 1
ATOM 829 N N . SER A 1 106 ? 13.214 -17.339 -1.701 1.00 96.75 106 SER A N 1
ATOM 830 C CA . SER A 1 106 ? 14.434 -16.570 -1.958 1.00 96.75 106 SER A CA 1
ATOM 831 C C . SER A 1 106 ? 14.104 -15.164 -2.470 1.00 96.75 106 SER A C 1
ATOM 833 O O . SER A 1 106 ? 14.614 -14.178 -1.935 1.00 96.75 106 SER A O 1
ATOM 835 N N . ARG A 1 107 ? 13.165 -15.051 -3.420 1.00 96.31 107 ARG A N 1
ATOM 836 C CA . ARG A 1 107 ? 12.702 -13.758 -3.951 1.00 96.31 107 ARG A CA 1
ATOM 837 C C . ARG A 1 107 ? 12.012 -12.894 -2.906 1.00 96.31 107 ARG A C 1
ATOM 839 O O . ARG A 1 107 ? 12.336 -11.717 -2.792 1.00 96.31 107 ARG A O 1
ATOM 846 N N . LEU A 1 108 ? 11.121 -13.467 -2.100 1.00 95.94 108 LEU A N 1
ATOM 847 C CA . LEU A 1 108 ? 10.467 -12.747 -1.003 1.00 95.94 108 LEU A CA 1
ATOM 848 C C . LEU A 1 108 ? 11.476 -12.211 0.013 1.00 95.94 108 LEU A C 1
ATOM 850 O O . LEU A 1 108 ? 11.351 -11.080 0.470 1.00 95.94 108 LEU A O 1
ATOM 854 N N . SER A 1 109 ? 12.511 -12.993 0.317 1.00 94.69 109 SER A N 1
ATOM 855 C CA . SER A 1 109 ? 13.580 -12.603 1.248 1.00 94.69 109 SER A CA 1
ATOM 856 C C . SER A 1 109 ? 14.479 -11.482 0.693 1.00 94.69 109 SER A C 1
ATOM 858 O O . SER A 1 109 ? 15.187 -10.793 1.439 1.00 94.69 109 SER A O 1
ATOM 860 N N . GLN A 1 110 ? 14.482 -11.295 -0.630 1.00 94.81 110 GLN A N 1
ATOM 861 C CA . GLN A 1 110 ? 15.194 -10.223 -1.329 1.00 94.81 110 GLN A CA 1
ATOM 862 C C . GLN A 1 110 ? 14.330 -8.980 -1.570 1.00 94.81 110 GLN A C 1
ATOM 864 O O . GLN A 1 110 ? 14.897 -7.928 -1.845 1.00 94.81 110 GLN A O 1
ATOM 869 N N . MET A 1 111 ? 13.008 -9.091 -1.419 1.00 96.12 111 MET A 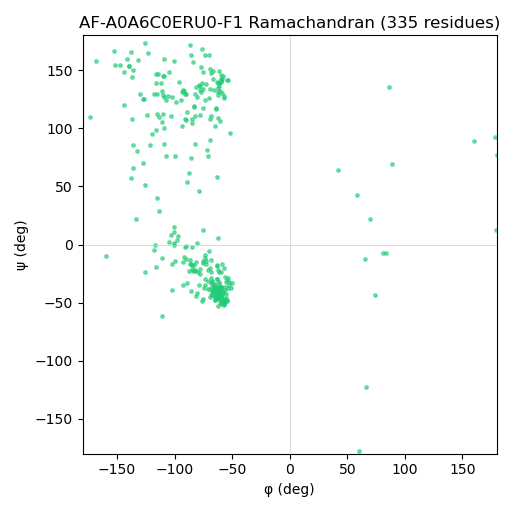N 1
ATOM 870 C CA . MET A 1 111 ? 12.053 -8.030 -1.722 1.00 96.12 111 MET A CA 1
ATOM 871 C C . MET A 1 111 ? 12.260 -6.782 -0.856 1.00 96.12 111 MET A C 1
ATOM 873 O O . MET A 1 111 ? 12.316 -6.856 0.374 1.00 96.12 111 MET A O 1
ATOM 877 N N . ASN A 1 112 ? 12.295 -5.622 -1.507 1.00 95.81 112 ASN A N 1
ATOM 878 C CA . ASN A 1 112 ? 12.445 -4.315 -0.882 1.00 95.81 112 ASN A CA 1
ATOM 879 C C . ASN A 1 112 ? 11.146 -3.511 -1.009 1.00 95.81 112 ASN A C 1
ATOM 881 O O . ASN A 1 112 ? 10.817 -2.980 -2.070 1.00 95.81 112 ASN A O 1
ATOM 885 N N . VAL A 1 113 ? 10.414 -3.385 0.095 1.00 96.31 113 VAL A N 1
ATOM 886 C CA . VAL A 1 113 ? 9.236 -2.514 0.183 1.00 96.31 113 VAL A CA 1
ATOM 887 C C . VAL A 1 113 ? 9.688 -1.126 0.636 1.00 96.31 113 VAL A C 1
ATOM 889 O O . VAL A 1 113 ? 10.169 -0.956 1.757 1.00 96.31 113 VAL A O 1
ATOM 892 N N . ILE A 1 114 ? 9.553 -0.129 -0.242 1.00 97.06 114 ILE A N 1
ATOM 893 C CA . ILE A 1 114 ? 10.129 1.209 -0.049 1.00 97.06 114 ILE A CA 1
ATOM 894 C C . ILE A 1 114 ? 9.000 2.244 0.062 1.00 97.06 114 ILE A C 1
ATOM 896 O O . ILE A 1 114 ? 8.465 2.705 -0.956 1.00 97.06 114 ILE A O 1
ATOM 900 N N . PRO A 1 115 ? 8.607 2.650 1.281 1.00 96.88 115 PRO A N 1
ATOM 901 C CA . PRO A 1 115 ? 7.677 3.752 1.451 1.00 96.88 115 PRO A CA 1
ATOM 902 C C . PRO A 1 115 ? 8.373 5.097 1.208 1.00 96.88 115 PRO A C 1
ATOM 904 O O . PRO A 1 115 ? 9.454 5.370 1.721 1.00 96.88 115 PRO A O 1
ATOM 907 N N . LEU A 1 116 ? 7.731 5.965 0.429 1.00 96.69 116 LEU A N 1
ATOM 908 C CA . LEU A 1 116 ? 8.252 7.272 0.038 1.00 96.69 116 LEU A CA 1
ATOM 909 C C . LEU A 1 116 ? 7.252 8.369 0.365 1.00 96.69 116 LEU A C 1
ATOM 911 O O . LEU A 1 116 ? 6.118 8.364 -0.113 1.00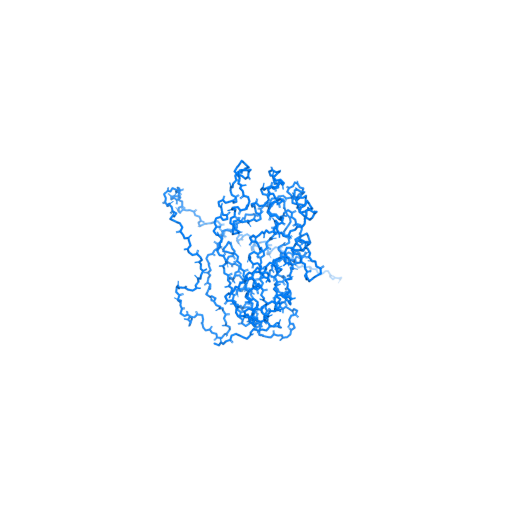 96.69 116 LEU A O 1
ATOM 915 N N . CYS A 1 117 ? 7.693 9.370 1.117 1.00 96.56 117 CYS A N 1
ATOM 916 C CA . CYS A 1 117 ? 6.887 10.553 1.366 1.00 96.56 117 CYS A CA 1
ATOM 917 C C . CYS A 1 117 ? 6.872 11.487 0.158 1.00 96.56 117 CYS A C 1
ATOM 919 O O . CYS A 1 117 ? 7.903 11.778 -0.451 1.00 96.56 117 CYS A O 1
ATOM 921 N N . VAL A 1 118 ? 5.702 12.050 -0.141 1.00 96.44 118 VAL A N 1
ATOM 922 C CA . VAL A 1 118 ? 5.631 13.213 -1.030 1.00 96.44 118 VAL A CA 1
ATOM 923 C C . VAL A 1 118 ? 6.457 14.363 -0.436 1.00 96.44 118 VAL A C 1
ATOM 925 O O . VAL A 1 118 ? 6.229 14.717 0.723 1.00 96.44 118 VAL A O 1
ATOM 928 N N . PRO A 1 119 ? 7.348 15.009 -1.215 1.00 94.38 119 PRO A N 1
ATOM 929 C CA . PRO A 1 119 ? 8.195 16.084 -0.708 1.00 94.38 119 PRO A CA 1
ATOM 930 C C . PRO A 1 119 ? 7.405 17.221 -0.047 1.00 94.38 119 PRO A C 1
ATOM 932 O O . PRO A 1 119 ? 6.355 17.660 -0.547 1.00 94.38 119 PRO A O 1
ATOM 935 N N . ASN A 1 120 ? 7.946 17.766 1.046 1.00 93.44 120 ASN A N 1
ATOM 936 C CA . ASN A 1 120 ? 7.340 18.877 1.783 1.00 93.44 120 ASN A CA 1
ATOM 937 C C . ASN A 1 120 ? 7.575 20.247 1.111 1.00 93.44 120 ASN A C 1
ATOM 939 O O . ASN A 1 120 ? 7.934 21.230 1.746 1.00 93.44 120 ASN A O 1
ATOM 943 N N . ILE A 1 121 ? 7.372 20.314 -0.206 1.00 93.94 121 ILE A N 1
ATOM 944 C CA . ILE A 1 121 ? 7.443 21.550 -0.993 1.00 93.94 121 ILE A CA 1
ATOM 945 C C . ILE A 1 121 ? 6.046 21.965 -1.451 1.00 93.94 121 ILE A C 1
ATOM 947 O O . ILE A 1 121 ? 5.182 21.126 -1.744 1.00 93.94 121 ILE A O 1
ATOM 951 N N . LYS A 1 122 ? 5.785 23.272 -1.510 1.00 93.31 122 LYS A N 1
ATOM 952 C CA . LYS A 1 122 ? 4.483 23.801 -1.933 1.00 93.31 122 LYS A CA 1
ATOM 953 C C . LYS A 1 122 ? 4.130 23.283 -3.332 1.00 93.31 122 LYS A C 1
ATOM 955 O O . LYS A 1 122 ? 4.921 23.393 -4.258 1.00 93.31 122 LYS A O 1
ATOM 960 N N . GLY A 1 123 ? 2.934 22.712 -3.476 1.00 91.69 123 GLY A N 1
ATOM 961 C CA . GLY A 1 123 ? 2.455 22.168 -4.751 1.00 91.69 123 GLY A CA 1
ATOM 962 C C . GLY A 1 123 ? 2.918 20.747 -5.083 1.00 91.69 123 GLY A C 1
ATOM 963 O O . GLY A 1 123 ? 2.385 20.176 -6.029 1.00 91.69 123 GLY A O 1
ATOM 964 N N . ALA A 1 124 ? 3.827 20.136 -4.309 1.00 94.19 124 ALA A N 1
ATOM 965 C CA . ALA A 1 124 ? 4.167 18.731 -4.533 1.00 94.19 124 ALA A CA 1
ATOM 966 C C . ALA A 1 124 ? 2.963 17.809 -4.306 1.00 94.19 124 ALA A C 1
ATOM 968 O O . ALA A 1 124 ? 2.182 17.979 -3.363 1.00 94.19 124 ALA A O 1
ATOM 969 N N . THR A 1 125 ? 2.855 16.819 -5.183 1.00 93.56 125 THR A N 1
ATOM 970 C CA . THR A 1 125 ? 1.795 15.806 -5.225 1.00 93.56 125 THR A CA 1
ATOM 971 C C . THR A 1 125 ? 2.429 14.409 -5.201 1.00 93.56 125 THR A C 1
ATOM 973 O O . THR A 1 125 ? 3.650 14.308 -5.329 1.00 93.56 125 THR A O 1
ATOM 976 N N . PRO A 1 126 ? 1.649 13.317 -5.091 1.00 93.44 126 PRO A N 1
ATOM 977 C CA . PRO A 1 126 ? 2.170 11.958 -5.292 1.00 93.44 126 PRO A CA 1
ATOM 978 C C . PRO A 1 126 ? 2.978 11.790 -6.588 1.00 93.44 126 PRO A C 1
ATOM 980 O O . PRO A 1 126 ? 3.998 11.109 -6.603 1.00 93.44 126 PRO A O 1
ATOM 983 N N . PHE A 1 127 ? 2.608 12.512 -7.649 1.00 94.75 127 PHE A N 1
ATOM 984 C CA . PHE A 1 127 ? 3.342 12.509 -8.914 1.00 94.75 127 PHE A CA 1
ATOM 985 C C . PHE A 1 127 ? 4.723 13.165 -8.825 1.00 94.75 127 PHE A C 1
ATOM 987 O O . PHE A 1 127 ? 5.601 12.830 -9.608 1.00 94.75 127 PHE A O 1
ATOM 994 N N . SER A 1 128 ? 4.958 14.062 -7.865 1.00 95.38 128 SER A N 1
ATOM 995 C CA . SER A 1 128 ? 6.291 14.631 -7.642 1.00 95.38 128 SER A CA 1
ATOM 996 C C . SER A 1 128 ? 7.275 13.570 -7.142 1.00 95.38 128 SER A C 1
ATOM 998 O O . SER A 1 128 ? 8.407 13.533 -7.606 1.00 95.38 128 SER A O 1
ATOM 1000 N N . ALA A 1 129 ? 6.839 12.674 -6.248 1.00 96.31 129 ALA A N 1
ATOM 1001 C CA . ALA A 1 129 ? 7.675 11.566 -5.780 1.00 96.31 129 ALA A CA 1
ATOM 1002 C C . ALA A 1 129 ? 7.964 10.560 -6.907 1.00 96.31 129 ALA A C 1
ATOM 1004 O O . ALA A 1 129 ? 9.113 10.181 -7.106 1.00 96.31 129 ALA A O 1
ATOM 1005 N N . LEU A 1 130 ? 6.946 10.206 -7.703 1.00 96.69 130 LEU A N 1
ATOM 1006 C CA . LEU A 1 130 ? 7.128 9.352 -8.882 1.00 96.69 130 LEU A CA 1
ATOM 1007 C C . LEU A 1 130 ? 8.070 9.988 -9.917 1.00 96.69 130 LEU A C 1
ATOM 1009 O O . LEU A 1 130 ? 8.931 9.314 -10.471 1.00 96.69 130 LEU A O 1
ATOM 1013 N N . GLY A 1 131 ? 7.939 11.295 -10.154 1.00 96.50 131 GLY A N 1
ATOM 1014 C CA . GLY A 1 131 ? 8.833 12.039 -11.039 1.00 96.50 131 GLY A CA 1
ATOM 1015 C C . GLY A 1 131 ? 10.290 11.986 -10.580 1.00 96.50 131 GLY A C 1
ATOM 1016 O O 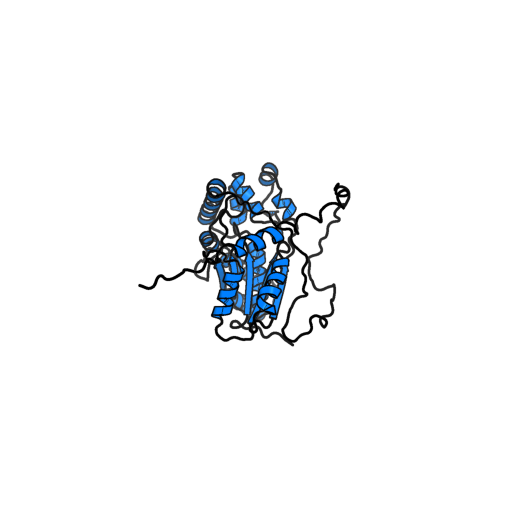. GLY A 1 131 ? 11.169 11.791 -11.413 1.00 96.50 131 GLY A O 1
ATOM 1017 N N . ASN A 1 132 ? 10.539 12.085 -9.271 1.00 96.44 132 ASN A N 1
ATOM 1018 C CA . ASN A 1 132 ? 11.883 11.939 -8.712 1.00 96.44 132 ASN A CA 1
ATOM 1019 C C . ASN A 1 132 ? 12.442 10.525 -8.921 1.00 96.44 132 ASN A C 1
ATOM 1021 O O . ASN A 1 132 ? 13.608 10.397 -9.277 1.00 96.44 132 ASN A O 1
ATOM 1025 N N . LEU A 1 133 ? 11.625 9.476 -8.756 1.00 96.88 133 LEU A N 1
ATOM 1026 C CA . LEU A 1 133 ? 12.045 8.103 -9.062 1.00 96.88 133 LEU A CA 1
ATOM 1027 C C . LEU A 1 133 ? 12.468 7.968 -10.526 1.00 96.88 133 LEU A C 1
ATOM 1029 O O . LEU A 1 133 ? 13.581 7.538 -10.801 1.00 96.88 133 LEU A O 1
ATOM 1033 N N . ILE A 1 134 ? 11.619 8.421 -11.452 1.00 96.75 134 ILE A N 1
ATOM 1034 C CA . ILE A 1 134 ? 11.899 8.390 -12.895 1.00 96.75 134 ILE A CA 1
ATOM 1035 C C . ILE A 1 134 ? 13.175 9.176 -13.230 1.00 96.75 134 ILE A C 1
ATOM 1037 O O . ILE A 1 134 ? 13.982 8.730 -14.041 1.00 96.75 134 ILE A O 1
ATOM 1041 N N . TYR A 1 135 ? 13.366 10.346 -12.616 1.00 96.19 135 TYR A N 1
ATOM 1042 C CA . TYR A 1 135 ? 14.562 11.167 -12.815 1.00 96.19 135 TYR A CA 1
ATOM 1043 C C . TYR A 1 135 ? 15.834 10.452 -12.337 1.00 96.19 135 TYR A C 1
ATOM 1045 O O . TYR A 1 135 ? 16.838 10.441 -13.047 1.00 96.19 135 TYR A O 1
ATOM 1053 N N . ASN A 1 136 ? 15.772 9.796 -11.176 1.00 96.44 136 ASN A N 1
ATOM 1054 C CA . ASN A 1 136 ? 16.903 9.078 -10.588 1.00 96.44 136 ASN A CA 1
ATOM 1055 C C . ASN A 1 136 ? 17.316 7.824 -11.378 1.00 96.44 136 ASN A C 1
ATOM 1057 O O . ASN A 1 136 ? 18.418 7.326 -11.178 1.00 96.44 136 ASN A O 1
ATOM 1061 N N . MET A 1 137 ? 16.494 7.350 -12.320 1.00 96.00 137 MET A N 1
ATOM 1062 C CA . MET A 1 137 ? 16.848 6.260 -13.244 1.00 96.00 137 MET A CA 1
ATOM 1063 C C . MET A 1 137 ? 17.820 6.694 -14.363 1.00 96.00 137 MET A C 1
ATOM 1065 O O . MET A 1 137 ? 17.990 5.983 -15.352 1.00 96.00 137 MET A O 1
ATOM 1069 N N . GLY A 1 138 ? 18.442 7.875 -14.271 1.00 95.12 138 GLY A N 1
ATOM 1070 C CA . GLY A 1 138 ? 19.569 8.263 -15.129 1.00 95.12 138 GLY A CA 1
ATOM 1071 C C . GLY A 1 138 ? 19.180 8.419 -16.596 1.00 95.12 138 GLY A C 1
ATOM 1072 O O . GLY A 1 138 ? 18.279 9.195 -16.892 1.00 95.12 138 GLY A O 1
ATOM 1073 N N . GLU A 1 139 ? 19.823 7.686 -17.507 1.00 95.06 139 GLU A N 1
ATOM 1074 C CA . GLU A 1 139 ? 19.590 7.758 -18.965 1.00 95.06 139 GLU A CA 1
ATOM 1075 C C . GLU A 1 139 ? 18.696 6.635 -19.524 1.00 95.06 139 GLU A C 1
ATOM 1077 O O . GLU A 1 139 ? 18.565 6.471 -20.736 1.00 95.06 139 GLU A O 1
ATOM 1082 N N . ILE A 1 140 ? 18.044 5.851 -18.663 1.00 96.19 140 ILE A N 1
ATOM 1083 C CA . ILE A 1 140 ? 17.188 4.740 -19.101 1.00 96.19 140 ILE A CA 1
ATOM 1084 C C . ILE A 1 140 ? 15.989 5.281 -19.894 1.00 96.19 140 ILE A C 1
ATOM 1086 O O . ILE A 1 140 ? 15.162 6.016 -19.351 1.00 96.19 140 ILE A O 1
ATOM 1090 N N . ASN A 1 141 ? 15.892 4.918 -21.175 1.00 93.88 141 ASN A N 1
ATOM 1091 C CA . ASN A 1 141 ? 14.860 5.400 -22.107 1.00 93.88 141 ASN A CA 1
ATOM 1092 C C . ASN A 1 141 ? 13.673 4.434 -22.279 1.00 93.88 141 ASN A C 1
ATOM 1094 O O . ASN A 1 141 ? 12.780 4.705 -23.079 1.00 93.88 141 ASN A O 1
ATOM 1098 N N . ASP A 1 142 ? 13.667 3.334 -21.527 1.00 96.31 142 ASP A N 1
ATOM 1099 C CA . ASP A 1 142 ? 12.705 2.233 -21.636 1.00 96.31 142 ASP A CA 1
ATOM 1100 C C . ASP A 1 142 ? 12.031 1.933 -20.285 1.00 96.31 142 ASP A C 1
ATOM 1102 O O . ASP A 1 142 ? 12.079 0.823 -19.765 1.00 96.31 142 ASP A O 1
ATOM 1106 N N . ILE A 1 143 ? 11.485 2.969 -19.644 1.00 97.75 143 ILE A N 1
ATOM 1107 C CA . ILE A 1 143 ? 10.941 2.872 -18.284 1.00 97.75 143 ILE A CA 1
ATOM 1108 C C . ILE A 1 143 ? 9.520 2.303 -18.312 1.00 97.75 143 ILE A C 1
ATOM 1110 O O . ILE A 1 143 ? 8.642 2.828 -19.000 1.00 97.75 143 ILE A O 1
ATOM 1114 N N . ASN A 1 144 ? 9.272 1.291 -17.489 1.00 98.06 144 ASN A N 1
ATOM 1115 C CA . ASN A 1 144 ? 7.988 0.628 -17.324 1.00 98.06 144 ASN A CA 1
ATOM 1116 C C . ASN A 1 144 ? 7.369 1.006 -15.978 1.00 98.06 144 ASN A C 1
ATOM 1118 O O . ASN A 1 144 ? 7.983 0.830 -14.926 1.00 98.06 144 ASN A O 1
ATOM 1122 N N . LEU A 1 145 ? 6.147 1.531 -16.003 1.00 98.12 145 LEU A N 1
ATOM 1123 C CA . LEU A 1 145 ? 5.404 1.889 -14.797 1.00 98.12 145 LEU A CA 1
ATOM 1124 C C . LEU A 1 145 ? 4.302 0.860 -14.554 1.00 98.12 145 LEU A C 1
ATOM 1126 O O . LEU A 1 145 ? 3.483 0.616 -15.439 1.00 98.12 145 LEU A O 1
ATOM 1130 N N . PHE A 1 146 ? 4.242 0.301 -13.350 1.00 98.06 146 PHE A N 1
ATOM 1131 C CA . PHE A 1 146 ? 3.198 -0.636 -12.947 1.00 98.06 146 PHE A CA 1
ATOM 1132 C C . PHE A 1 146 ? 2.512 -0.118 -11.682 1.00 98.06 146 PHE A C 1
ATOM 1134 O O . PHE A 1 146 ? 3.121 -0.074 -10.614 1.00 98.06 146 PHE A O 1
ATOM 1141 N N . LEU A 1 147 ? 1.249 0.297 -11.794 1.00 98.06 147 LEU A N 1
ATOM 1142 C CA . LEU A 1 147 ? 0.476 0.819 -10.664 1.00 98.06 147 LEU A CA 1
ATOM 1143 C C . LEU A 1 147 ? -0.509 -0.228 -10.140 1.00 98.06 147 LEU A C 1
ATOM 1145 O O . LEU A 1 147 ? -1.376 -0.676 -10.883 1.00 98.06 147 LEU A O 1
ATOM 1149 N N . ILE A 1 148 ? -0.478 -0.513 -8.841 1.00 97.88 148 ILE A N 1
ATOM 1150 C CA . ILE A 1 148 ? -1.567 -1.240 -8.171 1.00 97.88 148 ILE A CA 1
ATOM 1151 C C . ILE A 1 148 ? -2.324 -0.280 -7.264 1.00 97.88 148 ILE A C 1
ATOM 1153 O O . ILE A 1 148 ? -1.733 0.432 -6.444 1.00 97.88 148 ILE A O 1
ATOM 1157 N N . ILE A 1 149 ? -3.644 -0.223 -7.424 1.00 96.38 149 ILE A N 1
ATOM 1158 C CA . ILE A 1 149 ? -4.478 0.747 -6.717 1.00 96.38 149 ILE A CA 1
ATOM 1159 C C . ILE A 1 149 ? -5.864 0.191 -6.395 1.00 96.38 149 ILE A C 1
ATOM 1161 O O . ILE A 1 149 ? -6.356 -0.700 -7.073 1.00 96.38 149 ILE A O 1
ATOM 1165 N N . GLY A 1 150 ? -6.504 0.725 -5.354 1.00 94.12 150 GLY A N 1
ATOM 1166 C CA . GLY A 1 150 ? -7.912 0.442 -5.078 1.00 94.12 150 GLY A CA 1
ATOM 1167 C C . GLY A 1 150 ? -8.846 1.068 -6.120 1.00 94.12 150 GLY A C 1
ATOM 1168 O O . GLY A 1 150 ? -8.550 2.126 -6.685 1.00 94.12 150 GLY A O 1
ATOM 1169 N N . ASP A 1 151 ? -9.992 0.433 -6.339 1.00 92.50 151 ASP A N 1
ATOM 1170 C CA . ASP A 1 151 ? -11.081 0.902 -7.207 1.00 92.50 151 ASP A CA 1
ATOM 1171 C C . ASP A 1 151 ? -11.568 2.329 -6.900 1.00 92.50 151 ASP A C 1
ATOM 1173 O O . ASP A 1 151 ? -11.888 3.091 -7.818 1.00 92.50 151 ASP A O 1
ATOM 1177 N N . ASP A 1 152 ? -11.521 2.740 -5.631 1.00 90.06 152 ASP A N 1
ATOM 1178 C CA . ASP A 1 152 ? -11.852 4.090 -5.168 1.00 90.06 152 ASP A CA 1
ATOM 1179 C C . ASP A 1 152 ? -10.987 5.193 -5.805 1.00 90.06 152 ASP A C 1
ATOM 1181 O O . ASP A 1 152 ? -11.364 6.367 -5.776 1.00 90.06 152 ASP A O 1
ATOM 1185 N N . ARG A 1 153 ? -9.847 4.821 -6.402 1.00 91.69 153 ARG A N 1
ATOM 1186 C CA . ARG A 1 153 ? -8.862 5.722 -7.021 1.00 91.69 153 ARG A CA 1
ATOM 1187 C C . ARG A 1 153 ? -8.394 5.253 -8.396 1.00 91.69 153 ARG A C 1
ATOM 1189 O O . ARG A 1 153 ? -7.316 5.651 -8.839 1.00 91.69 153 ARG A O 1
ATOM 1196 N N . ALA A 1 154 ? -9.177 4.418 -9.079 1.00 93.12 154 ALA A N 1
ATOM 1197 C CA . ALA A 1 154 ? -8.816 3.905 -10.400 1.00 93.12 154 ALA A CA 1
ATOM 1198 C C . ALA A 1 154 ? -8.449 5.032 -11.390 1.00 93.12 154 ALA A C 1
ATOM 1200 O O . ALA A 1 154 ? -7.500 4.897 -12.158 1.00 93.12 154 ALA A O 1
ATOM 1201 N N . ASP A 1 155 ? -9.106 6.194 -11.299 1.00 92.94 155 ASP A N 1
ATOM 1202 C CA . ASP A 1 155 ? -8.839 7.377 -12.129 1.00 92.94 155 ASP A CA 1
ATOM 1203 C C . ASP A 1 155 ? -7.386 7.896 -12.049 1.00 92.94 155 ASP A C 1
ATOM 1205 O O . ASP A 1 155 ? -6.915 8.597 -12.950 1.00 92.94 155 ASP A O 1
ATOM 1209 N N . MET A 1 156 ? -6.628 7.547 -11.002 1.00 93.62 156 MET A N 1
ATOM 1210 C CA . MET A 1 156 ? -5.203 7.881 -10.916 1.00 93.62 156 MET A CA 1
ATOM 1211 C C . MET A 1 156 ? -4.373 7.227 -12.021 1.00 93.62 156 MET A C 1
ATOM 1213 O O . MET A 1 156 ? -3.382 7.823 -12.447 1.00 93.62 156 MET A O 1
ATOM 1217 N N . LEU A 1 157 ? -4.780 6.061 -12.521 1.00 94.06 157 LEU A N 1
ATOM 1218 C CA . LEU A 1 157 ? -4.089 5.369 -13.605 1.00 94.06 157 LEU A CA 1
ATOM 1219 C C . LEU A 1 157 ? -4.126 6.208 -14.900 1.00 94.06 157 LEU A C 1
ATOM 1221 O O . LEU A 1 157 ? -3.094 6.404 -15.552 1.00 94.06 157 LEU A O 1
ATOM 1225 N N . ASP A 1 158 ? -5.273 6.824 -15.211 1.00 93.44 158 ASP A N 1
ATOM 1226 C CA . ASP A 1 158 ? -5.422 7.739 -16.355 1.00 93.44 158 ASP A CA 1
ATOM 1227 C C . ASP A 1 158 ? -4.628 9.035 -16.178 1.00 93.44 158 ASP A C 1
ATOM 1229 O O . ASP A 1 158 ? -4.095 9.597 -17.146 1.00 93.44 158 ASP A O 1
ATOM 1233 N N . ASN A 1 159 ? -4.561 9.536 -14.941 1.00 93.69 159 ASN A N 1
ATOM 1234 C CA . ASN A 1 159 ? -3.781 10.724 -14.609 1.00 93.69 159 ASN A CA 1
ATOM 1235 C C . ASN A 1 159 ? -2.283 10.468 -14.826 1.00 93.69 159 ASN A C 1
ATOM 1237 O O . ASN A 1 159 ? -1.593 11.340 -15.358 1.00 93.69 159 ASN A O 1
ATOM 1241 N N . ILE A 1 160 ? -1.790 9.271 -14.491 1.00 93.31 160 ILE A N 1
ATOM 1242 C CA . ILE A 1 160 ? -0.400 8.878 -14.754 1.00 93.31 160 ILE A CA 1
ATOM 1243 C C . ILE A 1 160 ? -0.174 8.714 -16.260 1.00 93.31 160 ILE A C 1
ATOM 1245 O O . ILE A 1 160 ? 0.793 9.266 -16.783 1.00 93.31 160 ILE A O 1
ATOM 1249 N N . ALA A 1 161 ? -1.082 8.056 -16.985 1.00 92.25 161 ALA A N 1
ATOM 1250 C CA . ALA A 1 161 ? -0.995 7.944 -18.444 1.00 92.25 161 ALA A CA 1
ATOM 1251 C C . ALA A 1 161 ? -0.924 9.318 -19.130 1.00 92.25 161 ALA A C 1
ATOM 1253 O O . ALA A 1 161 ? -0.039 9.593 -19.941 1.00 92.25 161 ALA A O 1
ATOM 1254 N N . SER A 1 162 ? -1.807 10.234 -18.745 1.00 90.44 162 SER A N 1
ATOM 1255 C CA . SER A 1 162 ? -1.865 11.574 -19.337 1.00 90.44 162 SER A CA 1
ATOM 1256 C C . SER A 1 162 ? -0.705 12.477 -18.885 1.00 90.44 162 SER A C 1
ATOM 1258 O O . SER A 1 162 ? -0.304 13.390 -19.611 1.00 90.44 162 SER A O 1
ATOM 1260 N N . GLY A 1 163 ? -0.193 12.267 -17.669 1.00 88.19 163 GLY A N 1
ATOM 1261 C CA . GLY A 1 163 ? 0.855 13.081 -17.053 1.00 88.19 163 GLY A CA 1
ATOM 1262 C C . GLY A 1 163 ? 2.274 12.656 -17.419 1.00 88.19 163 GLY A C 1
ATOM 1263 O O . GLY A 1 163 ? 3.112 13.523 -17.652 1.00 88.19 163 GLY A O 1
ATOM 1264 N N . PHE A 1 164 ? 2.528 11.349 -17.492 1.00 87.25 164 PHE A N 1
ATOM 1265 C CA . PHE A 1 164 ? 3.855 10.770 -17.695 1.00 87.25 164 PHE A CA 1
ATOM 1266 C C . PHE A 1 164 ? 3.983 10.119 -19.066 1.00 87.25 164 PHE A C 1
ATOM 1268 O O . PHE A 1 164 ? 4.785 10.588 -19.865 1.00 87.25 164 PHE A O 1
ATOM 1275 N N . TYR A 1 165 ? 3.181 9.099 -19.376 1.00 84.50 165 TYR A N 1
ATOM 1276 C CA . TYR A 1 165 ? 3.340 8.321 -20.613 1.00 84.50 165 TYR A CA 1
ATOM 1277 C C . TYR A 1 165 ? 3.281 9.185 -21.875 1.00 84.50 165 TYR A C 1
ATOM 1279 O O . TYR A 1 165 ? 4.182 9.141 -22.708 1.00 84.50 165 TYR A O 1
ATOM 1287 N N . MET A 1 166 ? 2.264 10.045 -21.973 1.00 83.81 166 MET A N 1
ATOM 1288 C CA . MET A 1 166 ? 2.064 10.890 -23.156 1.00 83.81 166 MET A CA 1
ATOM 1289 C C . MET A 1 166 ? 3.073 12.039 -23.280 1.00 83.81 166 MET A C 1
ATOM 1291 O O . MET A 1 166 ? 3.168 12.656 -24.337 1.00 83.81 166 MET A O 1
ATOM 1295 N N . LYS A 1 167 ? 3.789 12.379 -22.203 1.00 92.25 167 LYS A N 1
ATOM 1296 C CA . LYS A 1 167 ? 4.637 13.583 -22.141 1.00 92.25 167 LYS A CA 1
ATOM 1297 C C . LYS A 1 167 ? 6.118 13.283 -21.975 1.00 92.25 167 LYS A C 1
ATOM 1299 O O . LYS A 1 167 ? 6.937 14.156 -22.241 1.00 92.25 167 LYS A O 1
ATOM 1304 N N . ASN A 1 168 ? 6.465 12.088 -21.513 1.00 93.06 168 ASN A N 1
ATOM 1305 C CA . ASN A 1 168 ? 7.833 11.700 -21.234 1.00 93.06 168 ASN A CA 1
ATOM 1306 C C . ASN A 1 168 ? 8.292 10.650 -22.264 1.00 93.06 168 ASN A C 1
ATOM 1308 O O . ASN A 1 168 ? 7.799 9.515 -22.255 1.00 93.06 168 ASN A O 1
ATOM 1312 N N . PRO A 1 169 ? 9.249 10.987 -23.150 1.00 94.69 169 PRO A N 1
ATOM 1313 C CA . PRO A 1 169 ? 9.740 10.066 -24.172 1.00 94.69 169 PRO A CA 1
ATOM 1314 C C . PRO A 1 169 ? 10.421 8.818 -23.589 1.00 94.69 169 PRO A C 1
ATOM 1316 O O . PRO A 1 169 ? 10.467 7.809 -24.284 1.00 94.69 169 PRO A O 1
ATOM 1319 N N . ARG A 1 170 ? 10.822 8.831 -22.312 1.00 96.62 170 ARG A N 1
ATOM 1320 C CA . ARG A 1 170 ? 11.495 7.712 -21.633 1.00 96.62 170 ARG A CA 1
ATOM 1321 C C . ARG A 1 170 ? 10.564 6.636 -21.079 1.00 96.62 170 ARG A C 1
ATOM 1323 O O . ARG A 1 170 ? 11.025 5.554 -20.752 1.00 96.62 170 ARG A O 1
ATOM 1330 N N . ILE A 1 171 ? 9.270 6.926 -20.916 1.00 96.94 171 ILE A N 1
ATOM 1331 C CA . ILE A 1 171 ? 8.309 5.937 -20.401 1.00 96.94 171 ILE A CA 1
ATOM 1332 C C . ILE A 1 171 ? 7.859 5.040 -21.549 1.00 96.94 171 ILE A C 1
ATOM 1334 O O . ILE A 1 171 ? 7.163 5.520 -22.439 1.00 96.94 171 ILE A O 1
ATOM 1338 N N . HIS A 1 172 ? 8.242 3.773 -21.553 1.00 96.44 172 HIS A N 1
ATOM 1339 C CA . HIS A 1 172 ? 7.873 2.819 -22.595 1.00 96.44 172 HIS A CA 1
ATOM 1340 C C . HIS A 1 172 ? 6.477 2.237 -22.402 1.00 96.44 172 HIS A C 1
ATOM 1342 O O . HIS A 1 172 ? 5.704 2.178 -23.361 1.00 96.44 172 HIS A O 1
ATOM 1348 N N . SER A 1 173 ? 6.132 1.857 -21.171 1.00 96.81 173 SER A N 1
ATOM 1349 C CA . SER A 1 173 ? 4.831 1.266 -20.871 1.00 96.81 173 SER A CA 1
ATOM 1350 C C . SER A 1 173 ? 4.232 1.758 -19.557 1.00 96.81 173 SER A C 1
ATOM 1352 O O . SER A 1 173 ? 4.940 2.169 -18.632 1.00 96.81 173 SER A O 1
ATOM 1354 N N . ILE A 1 174 ? 2.901 1.719 -19.489 1.00 96.62 174 ILE A N 1
ATOM 1355 C CA . ILE A 1 174 ? 2.138 1.829 -18.247 1.00 96.62 174 ILE A CA 1
ATOM 1356 C C . ILE A 1 174 ? 1.173 0.662 -18.165 1.00 96.62 174 ILE A C 1
ATOM 1358 O O . ILE A 1 174 ? 0.328 0.492 -19.040 1.00 96.62 174 ILE A O 1
ATOM 1362 N N . ASN A 1 175 ? 1.242 -0.080 -17.071 1.00 96.50 175 ASN A N 1
ATOM 1363 C CA . ASN A 1 175 ? 0.263 -1.092 -16.718 1.00 96.50 175 ASN A CA 1
ATOM 1364 C C . ASN A 1 175 ? -0.334 -0.795 -15.337 1.00 96.50 175 ASN A C 1
ATOM 1366 O O . ASN A 1 175 ? 0.206 0.012 -14.570 1.00 96.50 175 ASN A O 1
ATOM 1370 N N . GLY A 1 176 ? -1.444 -1.444 -15.005 1.00 96.19 176 GLY A N 1
ATOM 1371 C CA . GLY A 1 176 ? -1.936 -1.401 -13.643 1.00 96.19 176 GLY A CA 1
ATOM 1372 C C . GLY A 1 176 ? -3.038 -2.393 -13.324 1.00 96.19 176 GLY A C 1
ATOM 1373 O O . GLY A 1 176 ? -3.756 -2.860 -14.203 1.00 96.19 176 GLY A O 1
ATOM 1374 N N . ILE A 1 177 ? -3.165 -2.673 -12.030 1.00 96.31 177 ILE A N 1
ATOM 1375 C CA . ILE A 1 177 ? -4.199 -3.531 -11.455 1.00 96.31 177 ILE A CA 1
ATOM 1376 C C . ILE A 1 177 ? -5.085 -2.675 -10.555 1.00 96.31 177 ILE A C 1
ATOM 1378 O O . ILE A 1 177 ? -4.600 -1.936 -9.691 1.00 96.31 177 ILE A O 1
ATOM 1382 N N . VAL A 1 178 ? -6.396 -2.786 -10.762 1.00 95.56 178 VAL A N 1
ATOM 1383 C CA . VAL A 1 178 ? -7.407 -2.138 -9.926 1.00 95.56 178 VAL A CA 1
ATOM 1384 C C . VAL A 1 178 ? -8.016 -3.182 -9.001 1.00 95.56 178 VAL A C 1
ATOM 1386 O O . VAL A 1 178 ? -8.754 -4.059 -9.443 1.00 95.56 178 VAL A O 1
ATOM 1389 N N . LEU A 1 179 ? -7.717 -3.074 -7.712 1.00 94.62 179 LEU A N 1
ATOM 1390 C CA . LEU A 1 179 ? -8.234 -3.966 -6.684 1.00 94.62 179 LEU A CA 1
ATOM 1391 C C . LEU A 1 179 ? -9.624 -3.500 -6.248 1.00 94.62 179 LEU A C 1
ATOM 1393 O O . LEU A 1 179 ? -9.788 -2.388 -5.736 1.00 94.62 179 LEU A O 1
ATOM 1397 N N . GLY A 1 180 ? -10.623 -4.357 -6.441 1.00 92.06 180 GLY A N 1
ATOM 1398 C CA . GLY A 1 180 ? -11.972 -4.117 -5.936 1.00 92.06 180 GLY A CA 1
ATOM 1399 C C . GLY A 1 180 ? -12.010 -4.155 -4.409 1.00 92.06 180 GLY A C 1
ATOM 1400 O O . GLY A 1 180 ? -11.331 -4.972 -3.785 1.00 92.06 180 GLY A O 1
ATOM 1401 N N . ARG A 1 181 ? -12.821 -3.290 -3.794 1.00 86.56 181 ARG A N 1
ATOM 1402 C CA . ARG A 1 181 ? -13.039 -3.304 -2.340 1.00 86.56 181 ARG A CA 1
ATOM 1403 C C . ARG A 1 181 ? -14.503 -3.548 -2.020 1.00 86.56 181 ARG A C 1
ATOM 1405 O O . ARG A 1 181 ? -15.307 -2.617 -1.961 1.00 86.56 181 ARG A O 1
ATOM 1412 N N . THR A 1 182 ? -14.846 -4.810 -1.782 1.00 87.25 182 THR A N 1
ATOM 1413 C CA . THR A 1 182 ? -16.172 -5.158 -1.268 1.00 87.25 182 THR A CA 1
ATOM 1414 C C . THR A 1 182 ? -16.316 -4.662 0.169 1.00 87.25 182 THR A C 1
ATOM 1416 O O . THR A 1 182 ? -15.340 -4.576 0.914 1.00 87.25 182 THR A O 1
ATOM 1419 N N . ASP A 1 183 ? -17.537 -4.280 0.542 1.00 90.19 183 ASP A N 1
ATOM 1420 C CA . ASP A 1 183 ? -17.961 -4.011 1.925 1.00 90.19 183 ASP A CA 1
ATOM 1421 C C . ASP A 1 183 ? -17.307 -2.810 2.633 1.00 90.19 183 ASP A C 1
ATOM 1423 O O . ASP A 1 183 ? -17.837 -2.306 3.618 1.00 90.19 183 ASP A O 1
ATOM 1427 N N . MET A 1 184 ? -16.233 -2.224 2.103 1.00 91.06 184 MET A N 1
ATOM 1428 C CA . MET A 1 184 ? -15.560 -1.072 2.716 1.00 91.06 184 MET A CA 1
ATOM 1429 C C . MET A 1 184 ? -16.533 0.075 3.060 1.00 91.06 184 MET A C 1
ATOM 1431 O O . MET A 1 184 ? -16.407 0.730 4.097 1.00 91.06 184 MET A O 1
ATOM 1435 N N . ALA A 1 185 ? -17.529 0.317 2.202 1.00 92.00 185 ALA A N 1
ATOM 1436 C CA . ALA A 1 185 ? -18.521 1.369 2.398 1.00 92.00 185 ALA A CA 1
ATOM 1437 C C . ALA A 1 185 ? -19.519 1.087 3.536 1.00 92.00 185 ALA A C 1
ATOM 1439 O O . ALA A 1 185 ? -19.983 2.049 4.155 1.00 92.00 185 ALA A O 1
ATOM 1440 N N . SER A 1 186 ? -19.865 -0.178 3.807 1.00 95.12 186 SER A N 1
ATOM 1441 C CA . SER A 1 186 ? -20.768 -0.543 4.907 1.00 95.12 186 SER A CA 1
ATOM 1442 C C . SER A 1 186 ? -20.038 -0.435 6.244 1.00 95.12 186 SER A C 1
ATOM 1444 O O . SER A 1 186 ? -20.512 0.260 7.143 1.00 95.12 186 SER A O 1
ATOM 1446 N N . TYR A 1 187 ? -18.823 -0.982 6.331 1.00 95.75 187 TYR A N 1
ATOM 1447 C CA . TYR A 1 187 ? -18.004 -0.939 7.545 1.00 95.75 187 TYR A CA 1
ATOM 1448 C C . TYR A 1 187 ? -17.575 0.484 7.926 1.00 95.75 187 TYR A C 1
ATOM 1450 O O . TYR A 1 187 ? -17.582 0.846 9.102 1.00 95.75 187 TYR A O 1
ATOM 1458 N N . LYS A 1 188 ? -17.283 1.348 6.943 1.00 93.75 188 LYS A N 1
ATOM 1459 C CA . LYS A 1 188 ? -16.954 2.768 7.186 1.00 93.75 188 LYS A CA 1
ATOM 1460 C C . LYS A 1 188 ? -18.077 3.541 7.898 1.00 93.75 188 LYS A C 1
ATOM 1462 O O . LYS A 1 188 ? -17.797 4.571 8.510 1.00 93.75 188 LYS A O 1
ATOM 1467 N N . LYS A 1 189 ? -19.330 3.084 7.795 1.00 95.38 189 LYS A N 1
ATOM 1468 C CA . LYS A 1 189 ? -20.521 3.763 8.334 1.00 95.38 189 LYS A CA 1
ATOM 1469 C C . LYS A 1 189 ? -21.019 3.187 9.662 1.00 95.38 189 LYS A C 1
ATOM 1471 O O . LYS A 1 189 ? -22.037 3.668 10.153 1.00 95.38 189 LYS A O 1
ATOM 1476 N N . LEU A 1 190 ? -20.343 2.181 10.221 1.00 96.88 190 LEU A N 1
ATOM 1477 C CA . LEU A 1 190 ? -20.768 1.567 11.477 1.00 96.88 190 LEU A CA 1
ATOM 1478 C C . LEU A 1 190 ? -20.764 2.583 12.624 1.00 96.88 190 LEU A C 1
ATOM 1480 O O . LEU A 1 190 ? -19.853 3.407 12.745 1.00 96.88 190 LEU A O 1
ATOM 1484 N N . THR A 1 191 ? -21.792 2.509 13.467 1.00 97.44 191 THR A N 1
ATOM 1485 C CA . THR A 1 191 ? -21.900 3.31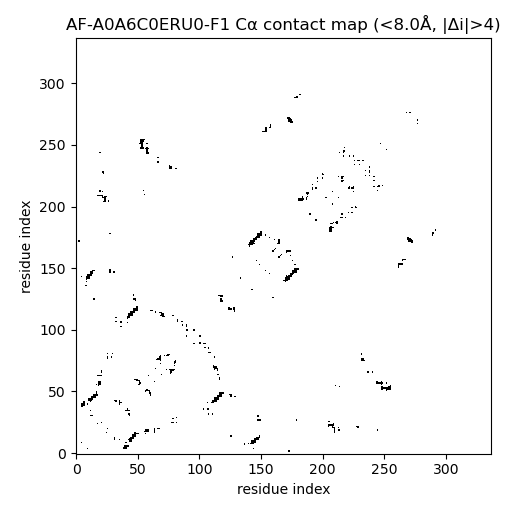4 14.686 1.00 97.44 191 THR A CA 1
ATOM 1486 C C . THR A 1 191 ? -20.991 2.769 15.788 1.00 97.44 191 THR A C 1
ATOM 1488 O O . THR A 1 191 ? -20.499 1.643 15.714 1.00 97.44 191 THR A O 1
ATOM 1491 N N . GLN A 1 192 ? -20.808 3.546 16.858 1.00 97.75 192 GLN A N 1
ATOM 1492 C CA . GLN A 1 192 ? -20.061 3.105 18.036 1.00 97.75 192 GLN A CA 1
ATOM 1493 C C . GLN A 1 192 ? -20.610 1.794 18.620 1.00 97.75 192 GLN A C 1
ATOM 1495 O O . GLN A 1 192 ? -19.827 0.884 18.879 1.00 97.75 192 GLN A O 1
ATOM 1500 N N . GLN A 1 193 ? -21.935 1.658 18.774 1.00 98.12 193 GLN A N 1
ATOM 1501 C CA . GLN A 1 193 ? -22.532 0.431 19.319 1.00 98.12 193 GLN A CA 1
ATOM 1502 C C . GLN A 1 193 ? -22.261 -0.776 18.413 1.00 98.12 193 GLN A C 1
ATOM 1504 O O . GLN A 1 193 ? -21.931 -1.858 18.891 1.00 98.12 193 GLN A O 1
ATOM 1509 N N . GLN A 1 194 ? -22.353 -0.594 17.093 1.00 98.06 194 GLN A N 1
ATOM 1510 C CA . GLN A 1 194 ? -22.066 -1.664 16.136 1.00 98.06 194 GLN A CA 1
ATOM 1511 C C . GLN A 1 194 ? -20.592 -2.092 16.187 1.00 98.06 194 GLN A C 1
ATOM 1513 O O . GLN A 1 194 ? -20.300 -3.285 16.166 1.00 98.06 194 GLN A O 1
ATOM 1518 N N . LEU A 1 195 ? -19.667 -1.134 16.307 1.00 97.94 195 LEU A N 1
ATOM 1519 C CA . LEU A 1 195 ? -18.232 -1.408 16.436 1.00 97.94 195 LEU A CA 1
ATOM 1520 C C . LEU A 1 195 ? -17.863 -2.079 17.769 1.00 97.94 195 LEU A C 1
ATOM 1522 O O . LEU A 1 195 ? -16.900 -2.838 17.818 1.00 97.94 195 LEU A O 1
ATOM 1526 N N . GLN A 1 196 ? -18.618 -1.837 18.842 1.00 98.00 196 GLN A N 1
ATOM 1527 C CA . GLN A 1 196 ? -18.428 -2.541 20.116 1.00 98.00 196 GLN A CA 1
ATOM 1528 C C . GLN A 1 196 ? -18.802 -4.024 20.007 1.00 98.00 196 GLN A C 1
ATOM 1530 O O . GLN A 1 196 ? -18.086 -4.879 20.529 1.00 98.00 196 GLN A O 1
ATOM 1535 N N . MET A 1 197 ? -19.894 -4.329 19.301 1.00 97.88 197 MET A N 1
ATOM 1536 C CA . MET A 1 197 ? -20.419 -5.693 19.175 1.00 97.88 197 MET A CA 1
ATOM 1537 C C . MET A 1 197 ? -19.651 -6.560 18.172 1.00 97.88 197 MET A C 1
ATOM 1539 O O . MET A 1 197 ? -19.673 -7.782 18.290 1.00 97.88 197 MET A O 1
ATOM 1543 N N . ILE A 1 198 ? -18.992 -5.962 17.177 1.00 97.50 198 ILE A N 1
ATOM 1544 C CA . ILE A 1 198 ? -18.357 -6.734 16.107 1.00 97.50 198 ILE A CA 1
ATOM 1545 C C . ILE A 1 198 ? -17.085 -7.451 16.579 1.00 97.50 198 ILE A C 1
ATOM 1547 O O . ILE A 1 198 ? -16.256 -6.887 17.301 1.00 97.50 198 ILE A O 1
ATOM 1551 N N . ASP A 1 199 ? -16.907 -8.697 16.146 1.00 97.75 199 ASP A N 1
ATOM 1552 C CA . ASP A 1 199 ? -15.650 -9.427 16.303 1.00 97.75 199 ASP A CA 1
ATOM 1553 C C . ASP A 1 199 ? -14.691 -9.050 15.167 1.00 97.75 199 ASP A C 1
ATOM 1555 O O . ASP A 1 199 ? -14.979 -9.294 13.991 1.00 97.75 199 ASP A O 1
ATOM 1559 N N . MET A 1 200 ? -13.535 -8.474 15.514 1.00 97.44 200 MET A N 1
ATOM 1560 C CA . MET A 1 200 ? -12.531 -8.026 14.545 1.00 97.44 200 MET A CA 1
ATOM 1561 C C . MET A 1 200 ? -11.970 -9.171 13.695 1.00 97.44 200 MET A C 1
ATOM 1563 O O . MET A 1 200 ? -11.561 -8.927 12.562 1.00 97.44 200 MET A O 1
ATOM 1567 N N . LYS A 1 201 ? -12.025 -10.420 14.175 1.00 96.19 201 LYS A N 1
ATOM 1568 C CA . LYS A 1 201 ? -11.601 -11.606 13.409 1.00 96.19 201 LYS A CA 1
ATOM 1569 C C . LYS A 1 201 ? -12.546 -11.948 12.257 1.00 96.19 201 LYS A C 1
ATOM 1571 O O . LYS A 1 201 ? -12.142 -12.625 11.318 1.00 96.19 201 LYS A O 1
ATOM 1576 N N . THR A 1 202 ? -13.794 -11.483 12.324 1.00 96.50 202 THR A N 1
ATOM 1577 C CA . THR A 1 202 ? -14.822 -11.736 11.299 1.00 96.50 202 THR A CA 1
ATOM 1578 C C . THR A 1 202 ? -14.874 -10.652 10.225 1.00 96.50 202 THR A C 1
ATOM 1580 O O . THR A 1 202 ? -15.548 -10.817 9.209 1.00 96.50 202 THR A O 1
ATOM 1583 N N . VAL A 1 203 ? -14.176 -9.531 10.432 1.00 96.50 203 VAL A N 1
ATOM 1584 C CA . VAL A 1 203 ? -14.157 -8.416 9.484 1.00 96.50 203 VAL A CA 1
ATOM 1585 C C . VAL A 1 203 ? -13.304 -8.800 8.269 1.00 96.50 203 VAL A C 1
ATOM 1587 O O . VAL A 1 203 ? -12.126 -9.125 8.435 1.00 96.50 203 VAL A O 1
ATOM 1590 N N . PRO A 1 204 ? -13.844 -8.738 7.038 1.00 96.00 204 PRO A N 1
ATOM 1591 C CA . PRO A 1 204 ? -13.068 -9.034 5.839 1.00 96.00 204 PRO A CA 1
ATOM 1592 C C . PRO A 1 204 ? -11.859 -8.105 5.700 1.00 96.00 204 PRO A C 1
ATOM 1594 O O . PRO A 1 204 ? -11.959 -6.901 5.946 1.00 96.00 204 PRO A O 1
ATOM 1597 N N . ILE A 1 205 ? -10.727 -8.631 5.218 1.00 94.62 205 ILE A N 1
ATOM 1598 C CA . ILE A 1 205 ? -9.504 -7.831 5.024 1.00 94.62 205 ILE A CA 1
ATOM 1599 C C . ILE A 1 205 ? -9.766 -6.614 4.117 1.00 94.62 205 ILE A C 1
ATOM 1601 O O . ILE A 1 205 ? -9.297 -5.507 4.397 1.00 94.62 205 ILE A O 1
ATOM 1605 N N . SER A 1 206 ? -10.586 -6.794 3.076 1.00 92.88 206 SER A N 1
ATOM 1606 C CA . SER A 1 206 ? -11.012 -5.744 2.138 1.00 92.88 206 SER A CA 1
ATOM 1607 C C . SER A 1 206 ? -11.819 -4.611 2.788 1.00 92.88 206 SER A C 1
ATOM 1609 O O . SER A 1 206 ? -11.846 -3.497 2.255 1.00 92.88 206 SER A O 1
ATOM 1611 N N . ALA A 1 207 ? -12.438 -4.852 3.948 1.00 95.06 207 ALA A N 1
ATOM 1612 C CA . ALA A 1 207 ? -13.251 -3.874 4.663 1.00 95.06 207 ALA A CA 1
ATOM 1613 C C . ALA A 1 207 ? -12.430 -2.945 5.581 1.00 95.06 207 ALA A C 1
ATOM 1615 O O . ALA A 1 207 ? -12.904 -1.856 5.934 1.00 95.06 207 ALA A O 1
ATOM 1616 N N . PHE A 1 208 ? -11.187 -3.311 5.935 1.00 96.38 208 PHE A N 1
ATOM 1617 C CA . PHE A 1 208 ? -10.315 -2.506 6.802 1.00 96.38 208 PHE A CA 1
ATOM 1618 C C . PHE A 1 208 ? -9.776 -1.250 6.105 1.00 96.38 208 PHE A C 1
ATOM 1620 O O . PHE A 1 208 ? -8.624 -1.176 5.662 1.00 96.38 208 PHE A O 1
ATOM 1627 N N . SER A 1 209 ? -10.600 -0.206 6.073 1.00 96.25 209 SER A N 1
ATOM 1628 C CA . SER A 1 209 ? -10.197 1.133 5.643 1.00 96.25 209 SER A CA 1
ATOM 1629 C C . SER A 1 209 ? -9.556 1.947 6.768 1.00 96.25 209 SER A C 1
ATOM 1631 O O . SER A 1 209 ? -9.848 1.765 7.949 1.00 96.25 209 SER A O 1
ATOM 1633 N N . ALA A 1 210 ? -8.748 2.942 6.398 1.00 96.56 210 ALA A N 1
ATOM 1634 C CA . ALA A 1 210 ? -8.229 3.924 7.351 1.00 96.56 210 ALA A CA 1
ATOM 1635 C C . ALA A 1 210 ? -9.350 4.648 8.123 1.00 96.56 210 ALA A C 1
ATOM 1637 O O . ALA A 1 210 ? -9.210 4.910 9.312 1.00 96.56 210 ALA A O 1
ATOM 1638 N N . SER A 1 211 ? -10.484 4.944 7.476 1.00 95.81 211 SER A N 1
ATOM 1639 C CA . SER A 1 211 ? -11.633 5.560 8.152 1.00 95.81 211 SER A CA 1
ATOM 1640 C C . SER A 1 211 ? -12.260 4.643 9.201 1.00 95.81 211 SER A C 1
ATOM 1642 O O . SER A 1 211 ? -12.610 5.125 10.272 1.00 95.81 211 SER A O 1
ATOM 1644 N N . PHE A 1 212 ? -12.368 3.342 8.913 1.00 97.19 212 PHE A N 1
ATOM 1645 C CA . PHE A 1 212 ? -12.847 2.353 9.880 1.00 97.19 212 PHE A CA 1
ATOM 1646 C C . PHE A 1 212 ? -11.960 2.339 11.132 1.00 97.19 212 PHE A C 1
ATOM 1648 O O . PHE A 1 212 ? -12.463 2.492 12.239 1.00 97.19 212 PHE A O 1
ATOM 1655 N N . VAL A 1 213 ? -10.637 2.268 10.956 1.00 98.00 213 VAL A N 1
ATOM 1656 C CA . VAL A 1 213 ? -9.689 2.262 12.082 1.00 98.00 213 VAL A CA 1
ATOM 1657 C C . VAL A 1 213 ? -9.747 3.561 12.889 1.00 98.00 213 VAL A C 1
ATOM 1659 O O . VAL A 1 213 ? -9.788 3.522 14.115 1.00 98.00 213 VAL A O 1
ATOM 1662 N N . ARG A 1 214 ? -9.812 4.724 12.229 1.00 97.56 214 ARG A N 1
ATOM 1663 C CA . ARG A 1 214 ? -9.945 6.009 12.937 1.00 97.56 214 ARG A CA 1
ATOM 1664 C C . ARG A 1 214 ? -11.231 6.103 13.752 1.00 97.56 214 ARG A C 1
ATOM 1666 O O . ARG A 1 214 ? -11.216 6.739 14.797 1.00 97.56 214 ARG A O 1
ATOM 1673 N N . ASN A 1 215 ? -12.322 5.474 13.310 1.00 97.50 215 ASN A N 1
ATOM 1674 C CA . ASN A 1 215 ? -13.550 5.419 14.103 1.00 97.50 215 ASN A CA 1
ATOM 1675 C C . ASN A 1 215 ? -13.358 4.610 15.394 1.00 97.50 215 ASN A C 1
ATOM 1677 O O . ASN A 1 215 ? -13.918 4.998 16.413 1.00 97.50 215 ASN A O 1
ATOM 1681 N N . LEU A 1 216 ? -12.541 3.547 15.389 1.00 98.19 216 LEU A N 1
ATOM 1682 C CA . LEU A 1 216 ? -12.208 2.816 16.621 1.00 98.19 216 LEU A CA 1
ATOM 1683 C C . LEU A 1 216 ? -11.541 3.743 17.643 1.00 98.19 216 LEU A C 1
ATOM 1685 O O . LEU A 1 216 ? -11.981 3.798 18.787 1.00 98.19 216 LEU A O 1
ATOM 1689 N N . VAL A 1 217 ? -10.546 4.522 17.206 1.00 97.94 217 VAL A N 1
ATOM 1690 C CA . VAL A 1 217 ? -9.844 5.494 18.063 1.00 97.94 217 VAL A CA 1
ATOM 1691 C C . VAL A 1 217 ? -10.789 6.606 18.518 1.00 97.94 217 VAL A C 1
ATOM 1693 O O . VAL A 1 217 ? -10.909 6.873 19.707 1.00 97.94 217 VAL A O 1
ATOM 1696 N N . LYS A 1 218 ? -11.556 7.190 17.590 1.00 96.62 218 LYS A N 1
ATOM 1697 C CA . LYS A 1 218 ? -12.543 8.242 17.881 1.00 96.62 218 LYS A CA 1
ATOM 1698 C C . LYS A 1 218 ? -13.573 7.828 18.938 1.00 96.62 218 LYS A C 1
ATOM 1700 O O . LYS A 1 218 ? -14.085 8.681 19.655 1.00 96.62 218 LYS A O 1
ATOM 1705 N N . TYR A 1 219 ? -13.917 6.544 18.995 1.00 97.69 219 TYR A N 1
ATOM 1706 C CA . TYR A 1 219 ? -14.888 5.999 19.940 1.00 97.69 219 TYR A CA 1
ATOM 1707 C C . TYR A 1 219 ? -14.257 5.367 21.188 1.00 97.69 219 TYR A C 1
ATOM 1709 O O . TYR A 1 219 ? -14.984 4.751 21.971 1.00 97.69 219 TYR A O 1
ATOM 1717 N N . GLY A 1 220 ? -12.941 5.497 21.383 1.00 97.75 220 GLY A N 1
ATOM 1718 C CA . GLY A 1 220 ? -12.243 4.955 22.550 1.00 97.75 220 GLY A CA 1
ATOM 1719 C C . GLY A 1 220 ? -12.163 3.424 22.583 1.00 97.75 220 GLY A C 1
ATOM 1720 O O . GLY A 1 220 ? -12.018 2.837 23.650 1.00 97.75 220 GLY A O 1
ATOM 1721 N N . LEU A 1 221 ? -12.301 2.745 21.439 1.00 98.25 221 LEU A N 1
ATOM 1722 C CA . LEU A 1 221 ? -12.360 1.280 21.348 1.00 98.25 221 LEU A CA 1
ATOM 1723 C C . LEU A 1 221 ? -10.955 0.669 21.231 1.00 98.25 221 LEU A C 1
ATOM 1725 O O . LEU A 1 221 ? -10.622 0.025 20.232 1.00 98.25 221 LEU A O 1
ATOM 1729 N N . LYS A 1 222 ? -10.118 0.890 22.250 1.00 98.38 222 LYS A N 1
ATOM 1730 C CA . LYS A 1 222 ? -8.699 0.501 22.249 1.00 98.38 222 LYS A CA 1
ATOM 1731 C C . LYS A 1 222 ? -8.469 -1.009 22.121 1.00 98.38 222 LYS A C 1
ATOM 1733 O O . LYS A 1 222 ? -7.570 -1.418 21.389 1.00 98.38 222 LYS A O 1
ATOM 1738 N N . ASP A 1 223 ? -9.303 -1.835 22.747 1.00 98.38 223 ASP A N 1
ATOM 1739 C CA . ASP A 1 223 ? -9.182 -3.299 22.649 1.00 98.38 223 ASP A CA 1
ATOM 1740 C C . ASP A 1 223 ? -9.412 -3.769 21.210 1.00 98.38 223 ASP A C 1
ATOM 1742 O O . ASP A 1 223 ? -8.595 -4.480 20.635 1.00 98.38 223 ASP A O 1
ATOM 1746 N N . LYS A 1 224 ? -10.463 -3.247 20.565 1.00 98.44 224 LYS A N 1
ATOM 1747 C CA . LYS A 1 224 ? -10.758 -3.530 19.155 1.00 98.44 224 LYS A CA 1
ATOM 1748 C C . LYS A 1 224 ? -9.652 -3.035 18.229 1.00 98.44 224 LYS A C 1
ATOM 1750 O O . LYS A 1 224 ? -9.314 -3.704 17.260 1.00 98.44 224 LYS A O 1
ATOM 1755 N N . PHE A 1 225 ? -9.087 -1.862 18.509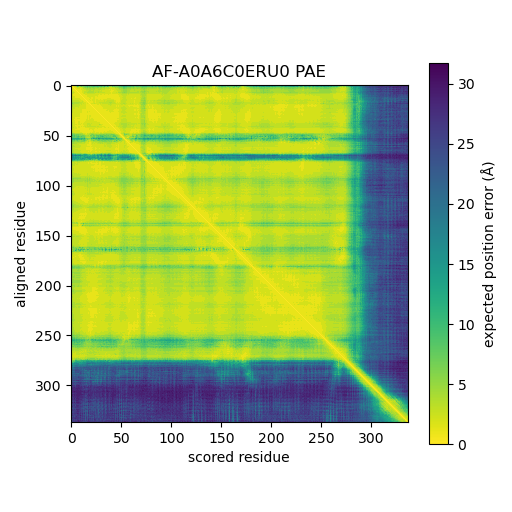 1.00 98.62 225 PHE A N 1
ATOM 1756 C CA . PHE A 1 225 ? -7.929 -1.362 17.773 1.00 98.62 225 PHE A CA 1
ATOM 1757 C C . PHE A 1 225 ? -6.731 -2.312 17.919 1.00 98.62 225 PHE A C 1
ATOM 1759 O O . PHE A 1 225 ? -6.074 -2.632 16.931 1.00 98.62 225 PHE A O 1
ATOM 1766 N N . THR A 1 226 ? -6.490 -2.815 19.129 1.00 98.50 226 THR A N 1
ATOM 1767 C CA . THR A 1 226 ? -5.427 -3.785 19.410 1.00 98.50 226 THR A CA 1
ATOM 1768 C C . THR A 1 226 ? -5.647 -5.088 18.649 1.00 98.50 226 THR A C 1
ATOM 1770 O O . THR A 1 226 ? -4.714 -5.569 18.008 1.00 98.50 226 THR A O 1
ATOM 1773 N N . ASP A 1 227 ? -6.877 -5.607 18.606 1.00 98.19 227 ASP A N 1
ATOM 1774 C CA . ASP A 1 227 ? -7.217 -6.809 17.835 1.00 98.19 227 ASP A CA 1
ATOM 1775 C C . ASP A 1 227 ? -6.837 -6.666 16.352 1.00 98.19 227 ASP A C 1
ATOM 1777 O O . ASP A 1 227 ? -6.265 -7.587 15.769 1.00 98.19 227 ASP A O 1
ATOM 1781 N N . VAL A 1 228 ? -7.095 -5.497 15.751 1.00 98.12 228 VAL A N 1
ATOM 1782 C CA . VAL A 1 228 ? -6.790 -5.217 14.335 1.00 98.12 228 VAL A CA 1
ATOM 1783 C C . VAL A 1 228 ? -5.290 -5.271 14.036 1.00 98.12 228 VAL A C 1
ATOM 1785 O O . VAL A 1 228 ? -4.898 -5.732 12.961 1.00 98.12 228 VAL A O 1
ATOM 1788 N N . TYR A 1 229 ? -4.448 -4.790 14.954 1.00 98.25 229 TYR A N 1
ATOM 1789 C CA . TYR A 1 229 ? -3.007 -4.651 14.720 1.00 98.25 229 TYR A CA 1
ATOM 1790 C C . TYR A 1 229 ? -2.143 -5.738 15.360 1.00 98.25 229 TYR A C 1
ATOM 1792 O O . TYR A 1 229 ? -1.007 -5.911 14.922 1.00 98.25 229 TYR A O 1
ATOM 1800 N N . SER A 1 230 ? -2.662 -6.498 16.327 1.00 97.38 230 SER A N 1
ATOM 1801 C CA . SER A 1 230 ? -1.929 -7.575 17.011 1.00 97.38 230 SER A CA 1
ATOM 1802 C C . SER A 1 230 ? -1.292 -8.627 16.087 1.00 97.38 230 SER A C 1
ATOM 1804 O O . SER A 1 230 ? -0.228 -9.131 16.444 1.00 97.38 230 SER A O 1
ATOM 1806 N N . PRO A 1 231 ? -1.820 -8.930 14.878 1.00 96.75 231 PRO A N 1
ATOM 1807 C CA . PRO A 1 231 ? -1.132 -9.835 13.955 1.00 96.75 231 PRO A CA 1
ATOM 1808 C C . PRO A 1 231 ? 0.100 -9.227 13.266 1.00 96.75 231 PRO A C 1
ATOM 1810 O O . PRO A 1 231 ? 0.832 -9.959 12.601 1.00 96.75 231 PRO A O 1
ATOM 1813 N N . TYR A 1 232 ? 0.303 -7.907 13.356 1.00 96.19 232 TYR A N 1
ATOM 1814 C CA . TYR A 1 232 ? 1.282 -7.158 12.554 1.00 96.19 232 TYR A CA 1
ATOM 1815 C C . TYR A 1 232 ? 2.260 -6.315 13.374 1.00 96.19 232 TYR A C 1
ATOM 1817 O O . TYR A 1 232 ? 3.326 -5.973 12.867 1.00 96.19 232 TYR A O 1
ATOM 1825 N N . LEU A 1 233 ? 1.895 -5.936 14.597 1.00 96.12 233 LEU A N 1
ATOM 1826 C CA . LEU A 1 233 ? 2.662 -5.039 15.457 1.00 96.12 233 LEU A CA 1
ATOM 1827 C C . LEU A 1 233 ? 2.687 -5.573 16.891 1.00 96.12 233 LEU A C 1
ATOM 1829 O O . LEU A 1 233 ? 1.738 -6.208 17.347 1.00 96.12 233 LEU A O 1
ATOM 1833 N N . ASN A 1 234 ? 3.765 -5.273 17.616 1.00 95.62 234 ASN A N 1
ATOM 1834 C CA . ASN A 1 234 ? 3.827 -5.512 19.055 1.00 95.62 234 ASN A CA 1
ATOM 1835 C C . ASN A 1 234 ? 2.964 -4.492 19.825 1.00 95.62 234 ASN A C 1
ATOM 1837 O O . ASN A 1 234 ? 2.586 -3.445 19.293 1.00 95.62 234 ASN A O 1
ATOM 1841 N N . LEU A 1 235 ? 2.657 -4.798 21.088 1.00 96.62 235 LEU A N 1
ATOM 1842 C CA . LEU A 1 235 ? 1.738 -3.997 21.900 1.00 96.62 235 LEU A CA 1
ATOM 1843 C C . LEU A 1 235 ? 2.202 -2.540 22.074 1.00 96.62 235 LEU A C 1
ATOM 1845 O O . LEU A 1 235 ? 1.373 -1.632 22.043 1.00 96.62 235 LEU A O 1
ATOM 1849 N N . ASP A 1 236 ? 3.507 -2.304 22.197 1.00 96.44 236 ASP A N 1
ATOM 1850 C CA . ASP A 1 236 ? 4.065 -0.958 22.368 1.00 96.44 236 ASP A CA 1
ATOM 1851 C C . ASP A 1 236 ? 3.822 -0.089 21.130 1.00 96.44 236 ASP A C 1
ATOM 1853 O O . ASP A 1 236 ? 3.275 1.008 21.244 1.00 96.44 236 ASP A O 1
ATOM 1857 N N . LYS A 1 237 ? 4.108 -0.613 19.930 1.00 95.81 237 LYS A N 1
ATOM 1858 C CA . LYS A 1 237 ? 3.828 0.084 18.664 1.00 95.81 237 LYS A CA 1
ATOM 1859 C C . LYS A 1 237 ? 2.336 0.290 18.419 1.00 95.81 237 LYS A C 1
ATOM 1861 O O . LYS A 1 237 ? 1.948 1.293 17.823 1.00 95.81 237 LYS A O 1
ATOM 1866 N N . ILE A 1 238 ? 1.491 -0.645 18.857 1.00 97.88 238 ILE A N 1
ATOM 1867 C CA . ILE A 1 238 ? 0.030 -0.486 18.789 1.00 97.88 238 ILE A CA 1
ATOM 1868 C C . ILE A 1 238 ? -0.410 0.685 19.668 1.00 97.88 238 ILE A C 1
ATOM 1870 O O . ILE A 1 238 ? -1.202 1.516 19.223 1.00 97.88 238 ILE A O 1
ATOM 1874 N N . ASN A 1 239 ? 0.111 0.768 20.893 1.00 98.00 239 ASN A N 1
ATOM 1875 C CA . ASN A 1 239 ? -0.187 1.858 21.816 1.00 98.00 239 ASN A CA 1
ATOM 1876 C C . ASN A 1 239 ? 0.295 3.209 21.275 1.00 98.00 239 ASN A C 1
ATOM 1878 O O . ASN A 1 239 ? -0.476 4.166 21.295 1.00 98.00 239 ASN A O 1
ATOM 1882 N N . GLU A 1 240 ? 1.523 3.276 20.758 1.00 97.06 240 GLU A N 1
ATOM 1883 C CA . GLU A 1 240 ? 2.075 4.473 20.112 1.00 97.06 240 GLU A CA 1
ATOM 1884 C C . GLU A 1 240 ? 1.179 4.923 18.950 1.00 97.06 240 GLU A C 1
ATOM 1886 O O . GLU A 1 240 ? 0.707 6.057 18.933 1.00 97.06 240 GLU A O 1
ATOM 1891 N N . LEU A 1 241 ? 0.844 4.013 18.028 1.00 97.75 241 LEU A N 1
ATOM 1892 C CA . LEU A 1 241 ? -0.009 4.328 16.883 1.00 97.75 241 LEU A CA 1
ATOM 1893 C C . LEU A 1 241 ? -1.407 4.798 17.304 1.00 97.75 241 LEU A C 1
ATOM 1895 O O . LEU A 1 241 ? -1.952 5.717 16.691 1.00 97.75 241 LEU A O 1
ATOM 1899 N N . TYR A 1 242 ? -1.998 4.177 18.327 1.00 98.44 242 TYR A N 1
ATOM 1900 C CA . TYR A 1 242 ? -3.290 4.601 18.866 1.00 98.44 242 TYR A CA 1
ATOM 1901 C C . TYR A 1 242 ? -3.224 6.056 19.348 1.00 98.44 242 TYR A C 1
ATOM 1903 O O . TYR A 1 242 ? -4.064 6.867 18.955 1.00 98.44 242 TYR A O 1
ATOM 1911 N N . LEU A 1 243 ? -2.209 6.382 20.155 1.00 97.94 243 LEU A N 1
ATOM 1912 C CA . LEU A 1 243 ? -2.018 7.717 20.721 1.00 97.94 243 LEU A CA 1
ATOM 1913 C C . LEU A 1 243 ? -1.736 8.761 19.639 1.00 97.94 243 LEU A C 1
ATOM 1915 O O . LEU A 1 243 ? -2.311 9.845 19.692 1.00 97.94 243 LEU A O 1
ATOM 1919 N N . GLU A 1 244 ? -0.931 8.440 18.624 1.00 97.19 244 GLU A N 1
ATOM 1920 C CA . GLU A 1 244 ? -0.667 9.357 17.508 1.00 97.19 244 GLU A CA 1
ATOM 1921 C C . GLU A 1 244 ? -1.936 9.660 16.701 1.00 97.19 244 GLU A C 1
ATOM 1923 O O . GLU A 1 244 ? -2.218 10.812 16.365 1.00 97.19 244 GLU A O 1
ATOM 1928 N N . ILE A 1 245 ? -2.768 8.645 16.438 1.00 97.38 245 ILE A N 1
ATOM 1929 C CA . ILE A 1 245 ? -4.053 8.851 15.759 1.00 97.38 245 ILE A CA 1
ATOM 1930 C C . ILE A 1 245 ? -4.992 9.701 16.6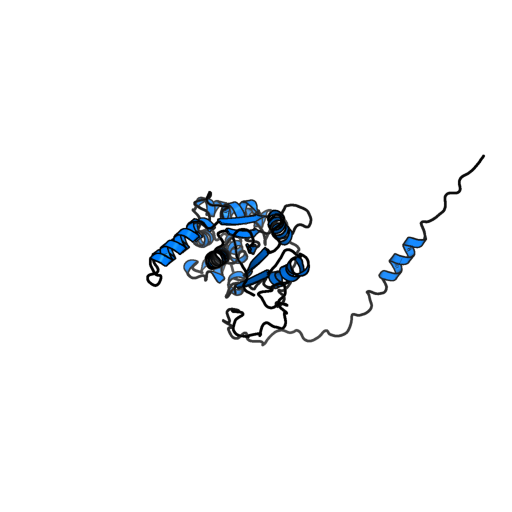20 1.00 97.38 245 ILE A C 1
ATOM 1932 O O . ILE A 1 245 ? -5.639 10.608 16.093 1.00 97.38 245 ILE A O 1
ATOM 1936 N N . GLU A 1 246 ? -5.094 9.408 17.917 1.00 97.31 246 GLU A N 1
ATOM 1937 C CA . GLU A 1 246 ? -5.940 10.142 18.866 1.00 97.31 246 GLU A CA 1
ATOM 1938 C C . GLU A 1 246 ? -5.517 11.614 18.945 1.00 97.31 246 GLU A C 1
ATOM 1940 O O . GLU A 1 246 ? -6.330 12.516 18.716 1.00 97.31 246 GLU A O 1
ATOM 1945 N N . ASN A 1 247 ? -4.221 11.857 19.146 1.00 96.31 247 ASN A N 1
ATOM 1946 C CA . ASN A 1 247 ? -3.602 13.176 19.132 1.00 96.31 247 ASN A CA 1
ATOM 1947 C C . ASN A 1 247 ? -3.902 13.923 17.823 1.00 96.31 247 ASN A C 1
ATOM 1949 O O . ASN A 1 247 ? -4.372 15.062 17.846 1.00 96.31 247 ASN A O 1
ATOM 1953 N N . GLY A 1 248 ? -3.713 13.269 16.675 1.00 95.69 248 GLY A N 1
ATOM 1954 C CA . GLY A 1 248 ? -3.997 13.848 15.366 1.00 95.69 248 GLY A CA 1
ATOM 1955 C C . GLY A 1 248 ? -5.473 14.190 15.146 1.00 95.69 248 GLY A C 1
ATOM 1956 O O . GLY A 1 248 ? -5.792 15.224 14.557 1.00 95.69 248 GLY A O 1
ATOM 1957 N N . ILE A 1 249 ? -6.399 13.364 15.639 1.00 95.12 249 ILE A N 1
ATOM 1958 C CA . ILE A 1 249 ? -7.843 13.635 15.560 1.00 95.12 249 ILE A CA 1
ATOM 1959 C C . ILE A 1 249 ? -8.221 14.874 16.382 1.00 95.12 249 ILE A C 1
ATOM 1961 O O . ILE A 1 249 ? -9.078 15.641 15.941 1.00 95.12 249 ILE A O 1
ATOM 1965 N N . HIS A 1 250 ? -7.595 15.090 17.540 1.00 95.00 250 HIS A N 1
ATOM 1966 C CA . HIS A 1 250 ? -7.955 16.186 18.443 1.00 95.00 250 HIS A CA 1
ATOM 1967 C C . HIS A 1 250 ? -7.218 17.501 18.168 1.00 95.00 250 HIS A C 1
ATOM 1969 O O . HIS A 1 250 ? -7.809 18.567 18.344 1.00 95.00 250 HIS A O 1
ATOM 1975 N N . ASN A 1 251 ? -5.963 17.446 17.715 1.00 94.88 251 ASN A N 1
ATOM 1976 C CA . ASN A 1 251 ? -5.071 18.611 17.734 1.00 94.88 251 ASN A CA 1
ATOM 1977 C C . ASN A 1 251 ? -4.727 19.186 16.350 1.00 94.88 251 ASN A C 1
ATOM 1979 O O . ASN A 1 251 ? -4.174 20.284 16.263 1.00 94.88 251 ASN A O 1
ATOM 1983 N N . LEU A 1 252 ? -5.046 18.490 15.255 1.00 92.50 252 LEU A N 1
ATOM 1984 C CA . LEU A 1 252 ? -4.775 18.985 13.900 1.00 92.50 252 LEU A CA 1
ATOM 1985 C C . LEU A 1 252 ? -5.903 19.891 13.368 1.00 92.50 252 LEU A C 1
ATOM 1987 O O . LEU A 1 252 ? -7.012 19.892 13.900 1.00 92.50 252 LEU A O 1
ATOM 1991 N N . PRO A 1 253 ? -5.654 20.684 12.310 1.00 89.69 253 PRO A N 1
ATOM 1992 C CA . PRO A 1 253 ? -6.686 21.516 11.694 1.00 89.69 253 PRO A CA 1
ATOM 1993 C C . PRO A 1 253 ? -7.645 20.716 10.798 1.00 89.69 253 PRO A C 1
ATOM 1995 O O . PRO A 1 253 ? -7.247 19.735 10.169 1.00 89.69 253 PRO A O 1
ATOM 1998 N N . ASP A 1 254 ? -8.878 21.215 10.656 1.00 89.25 254 ASP A N 1
ATOM 1999 C CA . ASP A 1 254 ? -9.903 20.642 9.772 1.00 89.25 254 ASP A CA 1
ATOM 2000 C C . ASP A 1 254 ? -9.499 20.617 8.296 1.00 89.25 254 ASP A C 1
ATOM 2002 O O . ASP A 1 254 ? -9.130 21.641 7.701 1.00 89.25 254 ASP A O 1
ATOM 2006 N N . ASN A 1 255 ? -9.697 19.462 7.651 1.00 83.12 255 ASN A N 1
ATOM 2007 C CA . ASN A 1 255 ? -9.621 19.373 6.199 1.00 83.12 255 ASN A CA 1
ATOM 2008 C C . ASN A 1 255 ? -10.873 19.977 5.545 1.00 83.12 255 ASN A C 1
ATOM 2010 O O . ASN A 1 255 ? -11.985 19.472 5.676 1.00 83.12 255 ASN A O 1
ATOM 2014 N N . LYS A 1 256 ? -10.690 21.044 4.763 1.00 83.06 256 LYS A N 1
ATOM 2015 C CA . LYS A 1 256 ? -11.782 21.696 4.013 1.00 83.06 256 LYS A CA 1
ATOM 2016 C C . LYS A 1 256 ? -11.992 21.125 2.607 1.00 83.06 256 LYS A C 1
ATOM 2018 O O . LYS A 1 256 ? -12.851 21.619 1.870 1.00 83.06 256 LYS A O 1
ATOM 2023 N N . LYS A 1 257 ? -11.195 20.144 2.173 1.00 82.44 257 LYS A N 1
ATOM 2024 C CA . LYS A 1 257 ? -11.291 19.600 0.813 1.00 82.44 257 LYS A CA 1
ATOM 2025 C C . LYS A 1 257 ? -12.432 18.597 0.720 1.00 82.44 257 LYS A C 1
ATOM 2027 O O . LYS A 1 257 ? -12.489 17.630 1.462 1.00 82.44 257 LYS A O 1
ATOM 2032 N N . LYS A 1 258 ? -13.319 18.810 -0.250 1.00 82.19 258 LYS A N 1
ATOM 2033 C CA . LYS A 1 258 ? -14.337 17.822 -0.611 1.00 82.19 258 LYS A CA 1
ATOM 2034 C C . LYS A 1 258 ? -13.703 16.722 -1.452 1.00 82.19 258 LYS A C 1
ATOM 2036 O O . LYS A 1 258 ? -12.954 17.026 -2.383 1.00 82.19 258 LYS A O 1
ATOM 2041 N N . GLU A 1 259 ? -14.040 15.472 -1.155 1.00 79.88 259 GLU A N 1
ATOM 2042 C CA . GLU A 1 259 ? -13.706 14.354 -2.030 1.00 79.88 259 GLU A CA 1
ATOM 2043 C C . GLU A 1 259 ? -14.409 14.538 -3.378 1.00 79.88 259 GLU A C 1
ATOM 2045 O O . GLU A 1 259 ? -15.611 14.807 -3.460 1.00 79.88 259 GLU A O 1
ATOM 2050 N N . THR A 1 260 ? -13.633 14.450 -4.453 1.00 82.25 260 THR A N 1
ATOM 2051 C CA . THR A 1 260 ? -14.177 14.382 -5.804 1.00 82.25 260 THR A CA 1
ATOM 2052 C C . THR A 1 260 ? -14.608 12.949 -6.085 1.00 82.25 260 THR A C 1
ATOM 2054 O O . THR A 1 260 ? -13.843 12.036 -5.779 1.00 82.25 260 THR A O 1
ATOM 2057 N N . PRO A 1 261 ? -15.793 12.735 -6.679 1.00 82.88 261 PRO A N 1
ATOM 2058 C CA . PRO A 1 261 ? -16.220 11.396 -7.059 1.00 82.88 261 PRO A CA 1
ATOM 2059 C C . PRO A 1 261 ? -15.228 10.788 -8.057 1.00 82.88 261 PRO A C 1
ATOM 2061 O O . PRO A 1 261 ? -14.743 11.490 -8.952 1.00 82.88 261 PRO A O 1
ATOM 2064 N N . SER A 1 262 ? -14.957 9.491 -7.893 1.00 82.44 262 SER A N 1
ATOM 2065 C CA . SER A 1 262 ? -14.139 8.717 -8.827 1.00 82.44 262 SER A CA 1
ATOM 2066 C C . SER A 1 262 ? -14.775 8.731 -10.220 1.00 82.44 262 SER A C 1
ATOM 2068 O O . SER A 1 262 ? -16.003 8.729 -10.367 1.00 82.44 262 SER A O 1
ATOM 2070 N N . LYS A 1 263 ? -13.930 8.803 -11.247 1.00 88.44 263 LYS A N 1
ATOM 2071 C CA . LYS A 1 263 ? -14.339 8.778 -12.654 1.00 88.44 263 LYS A CA 1
ATOM 2072 C C . LYS A 1 263 ? -14.011 7.408 -13.247 1.00 88.44 263 LYS A C 1
ATOM 2074 O O . LYS A 1 263 ? -13.020 6.809 -12.836 1.00 88.44 263 LYS A O 1
ATOM 2079 N N . PRO A 1 264 ? -14.805 6.917 -14.214 1.00 88.56 264 PRO A N 1
ATOM 2080 C CA . PRO A 1 264 ? -14.448 5.701 -14.934 1.00 88.56 264 PRO A CA 1
ATOM 2081 C C . PRO A 1 264 ? -13.125 5.893 -15.684 1.00 88.56 264 PRO A C 1
ATOM 2083 O O . PRO A 1 264 ? -12.826 7.006 -16.126 1.00 88.56 264 PRO A O 1
ATOM 2086 N N . LEU A 1 265 ? -12.380 4.796 -15.840 1.00 90.62 265 LEU A N 1
ATOM 2087 C CA . LEU A 1 265 ? -11.144 4.770 -16.617 1.00 90.62 265 LEU A CA 1
ATOM 2088 C C . LEU A 1 265 ? -11.400 5.168 -18.074 1.00 90.62 265 LEU A C 1
ATOM 2090 O O . LEU A 1 265 ? -12.396 4.772 -18.683 1.00 90.62 265 LEU A O 1
ATOM 2094 N N . LYS A 1 266 ? -10.480 5.953 -18.625 1.00 91.81 266 LYS A N 1
ATOM 2095 C CA . LYS A 1 266 ? -10.489 6.457 -19.996 1.00 91.81 266 LYS A CA 1
ATOM 2096 C C . LYS A 1 266 ? -9.706 5.547 -20.937 1.00 91.81 266 LYS A C 1
ATOM 2098 O O . LYS A 1 266 ? -10.068 5.464 -22.110 1.00 91.81 266 LYS A O 1
ATOM 2103 N N . TYR A 1 267 ? -8.628 4.930 -20.459 1.00 91.12 267 TYR A N 1
ATOM 2104 C CA . TYR A 1 267 ? -7.762 4.074 -21.270 1.00 91.12 267 TYR A CA 1
ATOM 2105 C C . TYR A 1 267 ? -7.905 2.595 -20.899 1.00 91.12 267 TYR A C 1
ATOM 2107 O O . TYR A 1 267 ? -8.341 2.247 -19.802 1.00 91.12 267 TYR A O 1
ATOM 2115 N N . ILE A 1 268 ? -7.507 1.734 -21.834 1.00 90.75 268 ILE A N 1
ATOM 2116 C CA . ILE A 1 268 ? -7.314 0.300 -21.611 1.00 90.75 268 ILE A CA 1
ATOM 2117 C C . ILE A 1 268 ? -5.827 0.083 -21.332 1.00 90.75 268 ILE A C 1
ATOM 2119 O O . ILE A 1 268 ? -4.982 0.720 -21.960 1.00 90.75 268 ILE A O 1
ATOM 2123 N N . TYR A 1 269 ? -5.524 -0.792 -20.380 1.00 92.06 269 TYR A N 1
ATOM 2124 C CA . TYR A 1 269 ? -4.164 -1.102 -19.950 1.00 92.06 269 TYR A CA 1
ATOM 2125 C C . TYR A 1 269 ? -3.828 -2.559 -20.299 1.00 92.06 269 TYR A C 1
ATOM 2127 O O . TYR A 1 269 ? -4.735 -3.393 -20.263 1.00 92.06 269 TYR A O 1
ATOM 2135 N N . PRO A 1 270 ? -2.562 -2.877 -20.633 1.00 94.50 270 PRO A N 1
ATOM 2136 C CA . PRO A 1 270 ? -1.397 -1.986 -20.631 1.00 94.50 270 PRO A CA 1
ATOM 2137 C C . PRO A 1 270 ? -1.363 -1.000 -21.813 1.00 94.50 270 PRO A C 1
ATOM 2139 O O . PRO A 1 270 ? -1.795 -1.302 -22.920 1.00 94.50 270 PRO A O 1
ATOM 2142 N N . LEU A 1 271 ? -0.787 0.179 -21.578 1.00 93.31 271 LEU A N 1
ATOM 2143 C CA . LEU A 1 271 ? -0.391 1.133 -22.614 1.00 93.31 271 LEU A CA 1
ATOM 2144 C C . LEU A 1 271 ? 1.079 0.899 -22.963 1.00 93.31 271 LEU A C 1
ATOM 2146 O O . LEU A 1 271 ? 1.928 0.966 -22.076 1.00 93.31 271 LEU A O 1
ATOM 2150 N N . ILE A 1 272 ? 1.383 0.655 -24.239 1.00 94.69 272 ILE A N 1
ATOM 2151 C CA . ILE A 1 272 ? 2.735 0.335 -24.720 1.00 94.69 272 ILE A CA 1
ATOM 2152 C C . ILE A 1 272 ? 3.077 1.238 -25.906 1.00 94.69 272 ILE A C 1
ATOM 2154 O O . ILE A 1 272 ? 2.296 1.358 -26.857 1.00 94.69 272 ILE A O 1
ATOM 2158 N N . LYS A 1 273 ? 4.246 1.889 -25.868 1.00 91.94 273 LYS A N 1
ATOM 2159 C CA . LYS A 1 273 ? 4.676 2.785 -26.949 1.00 91.94 273 LYS A CA 1
ATOM 2160 C C . LYS A 1 273 ? 4.809 2.038 -28.269 1.00 91.94 273 LYS A C 1
ATOM 2162 O O . LYS A 1 273 ? 5.366 0.949 -28.334 1.00 91.94 273 LYS A O 1
ATOM 2167 N N . GLY A 1 274 ? 4.317 2.663 -29.336 1.00 89.50 274 GLY A N 1
ATOM 2168 C CA . GLY A 1 274 ? 4.341 2.094 -30.684 1.00 89.50 274 GLY A CA 1
ATOM 2169 C C . GLY A 1 274 ? 3.227 1.084 -30.973 1.00 89.50 274 GLY A C 1
ATOM 2170 O O . GLY A 1 274 ? 3.072 0.709 -32.129 1.00 89.50 274 GLY A O 1
ATOM 2171 N N . GLN A 1 275 ? 2.419 0.683 -29.984 1.00 88.88 275 GLN A N 1
ATOM 2172 C CA . GLN A 1 275 ? 1.189 -0.071 -30.233 1.00 88.88 275 GLN A CA 1
ATOM 2173 C C . GLN A 1 275 ? 0.001 0.884 -30.380 1.00 88.88 275 GLN A C 1
ATOM 2175 O O . GLN A 1 275 ? -0.172 1.811 -29.584 1.00 88.88 275 GLN A O 1
ATOM 2180 N N . SER A 1 276 ? -0.809 0.685 -31.424 1.00 74.25 276 SER A N 1
ATOM 2181 C CA . SER A 1 276 ? -2.043 1.447 -31.604 1.00 74.25 276 SER A CA 1
ATOM 2182 C C . SER A 1 276 ? -3.015 1.100 -30.473 1.00 74.25 276 SER A C 1
ATOM 2184 O O . SER A 1 276 ? -3.243 -0.064 -30.154 1.00 74.25 276 SER A O 1
ATOM 2186 N N . VAL A 1 277 ? -3.615 2.129 -29.870 1.00 67.50 277 VAL A N 1
ATOM 2187 C CA . VAL A 1 277 ? -4.631 1.972 -28.812 1.00 67.50 277 VAL A CA 1
ATOM 2188 C C . VAL A 1 277 ? -5.885 1.253 -29.342 1.00 67.50 277 VAL A C 1
ATOM 2190 O O . VAL A 1 277 ? -6.666 0.729 -28.556 1.00 67.50 277 VAL A O 1
ATOM 2193 N N . LEU A 1 278 ? -6.080 1.218 -30.665 1.00 62.78 278 LEU A N 1
ATOM 2194 C CA . LEU A 1 278 ? -7.209 0.555 -31.321 1.00 62.78 278 LEU A CA 1
ATOM 2195 C C . LEU A 1 278 ? -6.957 -0.935 -31.590 1.00 62.78 278 LEU A C 1
ATOM 2197 O O . LEU A 1 278 ? -7.909 -1.653 -31.882 1.00 62.78 278 LEU A O 1
ATOM 2201 N N . ASP A 1 279 ? -5.712 -1.403 -31.470 1.00 53.44 279 ASP A N 1
ATOM 2202 C CA . ASP A 1 279 ? -5.331 -2.768 -31.859 1.00 53.44 279 ASP A CA 1
ATOM 2203 C C . ASP A 1 279 ? -5.450 -3.771 -30.704 1.00 53.44 279 ASP A C 1
ATOM 2205 O O . ASP A 1 279 ? -5.197 -4.961 -30.889 1.00 53.44 279 ASP A O 1
ATOM 2209 N N . VAL A 1 280 ? -5.829 -3.319 -29.505 1.00 53.91 280 VAL A N 1
ATOM 2210 C CA . VAL A 1 280 ? -6.092 -4.213 -28.375 1.00 53.91 280 VAL A CA 1
ATOM 2211 C C . VAL A 1 280 ? -7.574 -4.586 -28.417 1.00 53.91 280 VAL A C 1
ATOM 2213 O O . VAL A 1 280 ? -8.415 -3.731 -28.119 1.00 53.91 280 VAL A O 1
ATOM 2216 N N . PRO A 1 281 ? -7.940 -5.824 -28.804 1.00 46.78 281 PRO A N 1
ATOM 2217 C CA . PRO A 1 281 ? -9.328 -6.247 -28.753 1.00 46.78 281 PRO A CA 1
ATOM 2218 C C . PRO A 1 281 ? -9.828 -6.086 -27.318 1.00 46.78 281 PRO A C 1
ATOM 2220 O O . PRO A 1 281 ? -9.221 -6.592 -26.377 1.00 46.78 281 PRO A O 1
ATOM 2223 N N . VAL A 1 282 ? -10.934 -5.358 -27.147 1.00 47.00 282 VAL A N 1
ATOM 2224 C CA . VAL A 1 282 ? -11.631 -5.254 -25.862 1.00 47.00 282 VAL A CA 1
ATOM 2225 C C . VAL A 1 282 ? -12.298 -6.599 -25.590 1.00 47.00 282 VAL A C 1
ATOM 2227 O O . VAL A 1 282 ? -13.508 -6.758 -25.756 1.00 47.00 282 VAL A O 1
ATOM 2230 N N . THR A 1 283 ? -11.519 -7.599 -25.190 1.00 43.09 283 THR A N 1
ATOM 2231 C CA . THR A 1 283 ? -12.056 -8.780 -24.526 1.00 43.09 283 THR A CA 1
ATOM 2232 C C . THR A 1 283 ? -12.622 -8.292 -23.203 1.00 43.09 283 THR A C 1
ATOM 2234 O O . THR A 1 283 ? -11.928 -7.999 -22.232 1.00 43.09 283 THR A O 1
ATOM 2237 N N . THR A 1 284 ? -13.944 -8.157 -23.174 1.00 43.44 284 THR A N 1
ATOM 2238 C CA . THR A 1 284 ? -14.752 -7.693 -22.037 1.00 43.44 284 THR A CA 1
ATOM 2239 C C . THR A 1 284 ? -14.644 -8.611 -20.804 1.00 43.44 284 THR A C 1
ATOM 2241 O O . THR A 1 284 ? -15.337 -8.392 -19.809 1.00 43.44 284 THR A O 1
ATOM 2244 N N . SER A 1 285 ? -13.774 -9.622 -20.859 1.00 39.72 285 SER A N 1
ATOM 2245 C CA . SER A 1 285 ? -13.533 -10.662 -19.867 1.00 39.72 285 SER A CA 1
ATOM 2246 C C . SER A 1 285 ? -12.306 -10.445 -18.968 1.00 39.72 285 SER A C 1
ATOM 2248 O O . SER A 1 285 ? -12.233 -11.124 -17.951 1.00 39.72 285 SER A O 1
ATOM 2250 N N . GLU A 1 286 ? -11.369 -9.531 -19.267 1.00 45.31 286 GLU A N 1
ATOM 2251 C CA . GLU A 1 286 ? -10.071 -9.486 -18.545 1.00 45.31 286 GLU A CA 1
ATOM 2252 C C . GLU A 1 286 ? -9.752 -8.211 -17.757 1.00 45.31 286 GLU A C 1
ATOM 2254 O O . GLU A 1 286 ? -8.808 -8.201 -16.967 1.00 45.31 286 GLU A O 1
ATOM 2259 N N . LEU A 1 287 ? -10.592 -7.173 -17.818 1.00 46.72 287 LEU A N 1
ATOM 2260 C CA . LEU A 1 287 ? -10.679 -6.274 -16.667 1.00 46.72 287 LEU A CA 1
ATOM 2261 C C . LEU A 1 287 ? -11.353 -7.082 -15.553 1.00 46.72 287 LEU A C 1
ATOM 2263 O O . LEU A 1 287 ? -12.582 -7.084 -15.457 1.00 46.72 287 LEU A O 1
ATOM 2267 N N . GLN A 1 288 ? -10.556 -7.783 -14.737 1.00 46.09 288 GLN A N 1
ATOM 2268 C CA . GLN A 1 288 ? -10.960 -8.386 -13.463 1.00 46.09 288 GLN A CA 1
ATOM 2269 C C . GLN A 1 288 ? -11.380 -7.285 -12.468 1.00 46.09 288 GLN A C 1
ATOM 2271 O O . GLN A 1 288 ? -10.852 -7.137 -11.373 1.00 46.09 288 GLN A O 1
ATOM 2276 N N . LEU A 1 289 ? -12.371 -6.478 -12.841 1.00 45.50 289 LEU A N 1
ATOM 2277 C CA . LEU A 1 289 ? -13.272 -5.855 -11.894 1.00 45.50 289 LEU A CA 1
ATOM 2278 C C . LEU A 1 289 ? -13.950 -7.025 -11.189 1.00 45.50 289 LEU A C 1
ATOM 2280 O O . LEU A 1 289 ? -14.769 -7.702 -11.809 1.00 45.50 289 LEU A O 1
ATOM 2284 N N . GLY A 1 290 ? -13.582 -7.297 -9.937 1.00 42.66 290 GLY A N 1
ATOM 2285 C CA . GLY A 1 290 ? -14.248 -8.293 -9.101 1.00 42.66 290 GLY A CA 1
ATOM 2286 C C . GLY A 1 290 ? -15.757 -8.043 -9.092 1.00 42.66 290 GLY A C 1
ATOM 2287 O O . GLY A 1 290 ? -16.259 -7.181 -8.373 1.00 42.66 290 GLY A O 1
ATOM 2288 N N . LYS A 1 291 ? -16.496 -8.751 -9.951 1.00 40.44 291 LYS A N 1
ATOM 2289 C CA . LYS A 1 291 ? -17.947 -8.624 -10.089 1.00 40.44 291 LYS A CA 1
ATOM 2290 C C . LYS A 1 291 ? -18.625 -9.522 -9.060 1.00 40.44 291 LYS A C 1
ATOM 2292 O O . LYS A 1 291 ? -19.240 -10.513 -9.419 1.00 40.44 291 LYS A O 1
ATOM 2297 N N . ASN A 1 292 ? -18.596 -9.100 -7.801 1.00 38.62 292 ASN A N 1
ATOM 2298 C CA . ASN A 1 292 ? -19.659 -9.433 -6.855 1.00 38.62 292 ASN A CA 1
ATOM 2299 C C . ASN A 1 292 ? -20.586 -8.216 -6.761 1.00 38.62 292 ASN A C 1
ATOM 2301 O O . ASN A 1 292 ? -20.507 -7.418 -5.831 1.00 38.62 292 ASN A O 1
ATOM 2305 N N . LYS A 1 293 ? -21.435 -8.015 -7.779 1.00 37.94 293 LYS A N 1
ATOM 2306 C CA . LYS A 1 293 ? -22.548 -7.064 -7.673 1.00 37.94 293 LYS A CA 1
ATOM 2307 C C . LYS A 1 293 ? -23.725 -7.779 -7.015 1.00 37.94 293 LYS A C 1
ATOM 2309 O O . LYS A 1 293 ? -24.411 -8.553 -7.672 1.00 37.94 293 LYS A O 1
ATOM 2314 N N . LEU A 1 294 ? -23.965 -7.480 -5.740 1.00 37.06 294 LEU A N 1
ATOM 2315 C CA . LEU A 1 294 ? -25.299 -7.606 -5.152 1.00 37.06 294 LEU A CA 1
ATOM 2316 C C . LEU A 1 294 ? -26.278 -6.699 -5.930 1.00 37.06 294 LEU A C 1
ATOM 2318 O O . LEU A 1 294 ? -25.862 -5.633 -6.406 1.00 37.06 294 LEU A O 1
ATOM 2322 N N . PRO A 1 295 ? -27.554 -7.094 -6.086 1.00 36.72 295 PRO A N 1
ATOM 2323 C CA . PRO A 1 295 ? -28.560 -6.255 -6.721 1.00 36.72 295 PRO A CA 1
ATOM 2324 C C . PRO A 1 295 ? -28.759 -4.997 -5.868 1.00 36.72 295 PRO A C 1
ATOM 2326 O O . PRO A 1 295 ? -29.111 -5.069 -4.695 1.00 36.72 295 PRO A O 1
ATOM 2329 N N . TYR A 1 296 ? -28.453 -3.837 -6.444 1.00 34.19 296 TYR A N 1
ATOM 2330 C CA . TYR A 1 296 ? -28.699 -2.545 -5.814 1.00 34.19 296 TYR A CA 1
ATOM 2331 C C . TYR A 1 296 ? -30.087 -2.076 -6.250 1.00 34.19 296 TYR A C 1
ATOM 2333 O O . TYR A 1 296 ? -30.269 -1.717 -7.416 1.00 34.19 296 TYR A O 1
ATOM 2341 N N . ASP A 1 297 ? -31.047 -2.106 -5.326 1.00 37.00 297 ASP A N 1
ATOM 2342 C CA . ASP A 1 297 ? -32.412 -1.627 -5.544 1.00 37.00 297 ASP A CA 1
ATOM 2343 C C . ASP A 1 297 ? -32.409 -0.129 -5.858 1.00 37.00 297 ASP A C 1
ATOM 2345 O O . ASP A 1 297 ? -32.140 0.735 -5.020 1.00 37.00 297 ASP A O 1
ATOM 2349 N N . ALA A 1 298 ? -32.697 0.179 -7.119 1.00 38.53 298 ALA A N 1
ATOM 2350 C CA . ALA A 1 298 ? -32.774 1.526 -7.656 1.00 38.53 298 ALA A CA 1
ATOM 2351 C C . ALA A 1 298 ? -34.193 2.098 -7.521 1.00 38.53 298 ALA A C 1
ATOM 2353 O O . ALA A 1 298 ? -34.767 2.575 -8.494 1.00 38.53 298 ALA A O 1
ATOM 2354 N N . GLU A 1 299 ? -34.754 2.097 -6.316 1.00 36.12 299 GLU A N 1
ATOM 2355 C CA . GLU A 1 299 ? -36.015 2.781 -6.023 1.00 36.12 299 GLU A CA 1
ATOM 2356 C C . GLU A 1 299 ? -35.868 3.608 -4.749 1.00 36.12 299 GLU A C 1
ATOM 2358 O O . GLU A 1 299 ? -36.214 3.169 -3.661 1.00 36.12 299 GLU A O 1
ATOM 2363 N N . ASN A 1 300 ? -35.267 4.795 -4.889 1.00 44.00 300 ASN A N 1
ATOM 2364 C CA . ASN A 1 300 ? -35.593 6.032 -4.160 1.00 44.00 300 ASN A CA 1
ATOM 2365 C C . ASN A 1 300 ? -34.411 7.008 -4.212 1.00 44.00 300 ASN A C 1
ATOM 2367 O O . ASN A 1 300 ? -33.553 7.056 -3.333 1.00 44.00 300 ASN A O 1
ATOM 2371 N N . THR A 1 301 ? -34.370 7.862 -5.235 1.00 35.06 301 THR A N 1
ATOM 2372 C CA . THR A 1 301 ? -33.640 9.134 -5.123 1.00 35.06 301 THR A CA 1
ATOM 2373 C C . THR A 1 301 ? -34.370 10.240 -5.891 1.00 35.06 301 THR A C 1
ATOM 2375 O O . THR A 1 301 ? -34.546 10.139 -7.108 1.00 35.06 301 THR A O 1
ATOM 2378 N N . PRO A 1 302 ? -34.798 11.327 -5.220 1.00 43.09 302 PRO A N 1
ATOM 2379 C CA . PRO A 1 302 ? -35.521 12.419 -5.856 1.00 43.09 302 PRO A CA 1
ATOM 2380 C C . PRO A 1 302 ? -34.529 13.373 -6.534 1.00 43.09 302 PRO A C 1
ATOM 2382 O O . PRO A 1 302 ? -34.091 14.366 -5.961 1.00 43.09 302 PRO A O 1
ATOM 2385 N N . ALA A 1 303 ? -34.158 13.077 -7.781 1.00 40.78 303 ALA 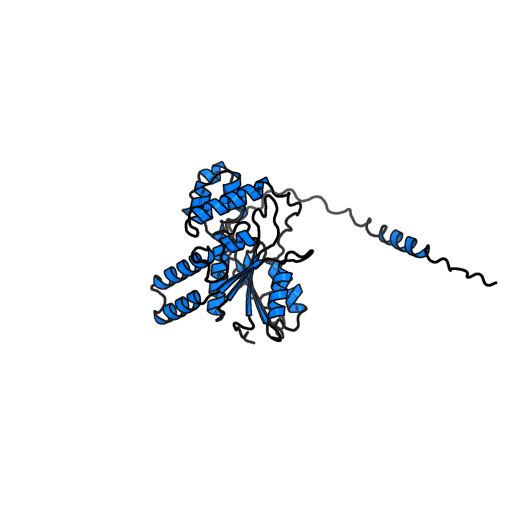A N 1
ATOM 2386 C CA . ALA A 1 303 ? -33.285 13.939 -8.581 1.00 40.78 303 ALA A CA 1
ATOM 2387 C C . ALA A 1 303 ? -33.762 14.064 -10.038 1.00 40.78 303 ALA A C 1
ATOM 2389 O O . ALA A 1 303 ? -33.026 13.816 -10.989 1.00 40.78 303 ALA A O 1
ATOM 2390 N N . LYS A 1 304 ? -35.005 14.517 -10.233 1.00 44.84 304 LYS A N 1
ATOM 2391 C CA . LYS A 1 304 ? -35.482 15.049 -11.521 1.00 44.84 304 LYS A CA 1
ATOM 2392 C C . LYS A 1 304 ? -36.285 16.328 -11.299 1.00 44.84 304 LYS A C 1
ATOM 2394 O O . LYS A 1 304 ? -37.503 16.286 -11.208 1.00 44.84 304 LYS A O 1
ATOM 2399 N N . LYS A 1 305 ? -35.590 17.468 -11.232 1.00 45.62 305 LYS A N 1
ATOM 2400 C CA . LYS A 1 305 ? -36.060 18.796 -11.688 1.00 45.62 305 LYS A CA 1
ATOM 2401 C C . LYS A 1 305 ? -34.985 19.842 -11.396 1.00 45.62 305 LYS A C 1
ATOM 2403 O O . LYS A 1 305 ? -34.938 20.396 -10.307 1.00 45.62 305 LYS A O 1
ATOM 2408 N N . ARG A 1 306 ? -34.113 20.093 -12.378 1.00 39.94 306 ARG A N 1
ATOM 2409 C CA . ARG A 1 306 ? -33.426 21.381 -12.627 1.00 39.94 306 ARG A CA 1
ATOM 2410 C C . ARG A 1 306 ? -32.509 21.235 -13.844 1.00 39.94 306 ARG A C 1
ATOM 2412 O O . ARG A 1 306 ? -31.295 21.101 -13.739 1.00 39.94 306 ARG A O 1
ATOM 2419 N N . ARG A 1 307 ? -33.116 21.256 -15.029 1.00 46.19 307 ARG A N 1
ATOM 2420 C CA . ARG A 1 307 ? -32.447 21.678 -16.264 1.00 46.19 307 ARG A CA 1
ATOM 2421 C C . ARG A 1 307 ? -33.061 23.020 -16.669 1.00 46.19 307 ARG A C 1
ATOM 2423 O O . ARG A 1 307 ? -34.257 23.202 -16.490 1.00 46.19 307 ARG A O 1
ATOM 2430 N N . LEU A 1 308 ? -32.219 23.889 -17.237 1.00 47.72 308 LEU A N 1
ATOM 2431 C CA . LEU A 1 308 ? -32.526 25.174 -17.891 1.00 47.72 308 LEU A CA 1
ATOM 2432 C C . LEU A 1 308 ? -32.552 26.442 -17.011 1.00 47.72 308 LEU A C 1
ATOM 2434 O O . LEU A 1 308 ? -33.578 27.089 -16.881 1.00 47.72 308 LEU A O 1
ATOM 2438 N N . SER A 1 309 ? -31.386 26.879 -16.518 1.00 49.44 309 SER A N 1
ATOM 2439 C CA . SER A 1 309 ? -31.023 28.315 -16.496 1.00 49.44 309 SER A CA 1
ATOM 2440 C C . SER A 1 309 ? -29.576 28.492 -16.023 1.00 49.44 309 SER A C 1
ATOM 2442 O O . SER A 1 309 ? -29.283 28.281 -14.848 1.00 49.44 309 SER A O 1
ATOM 2444 N N . GLY A 1 310 ? -28.645 28.886 -16.899 1.00 38.66 310 GLY A N 1
ATOM 2445 C CA . GLY A 1 310 ? -27.270 29.112 -16.433 1.00 38.66 310 GLY A CA 1
ATOM 2446 C C . GLY A 1 310 ? -26.204 29.544 -17.435 1.00 38.66 310 GLY A C 1
ATOM 2447 O O . GLY A 1 310 ? -25.033 29.528 -17.084 1.00 38.66 310 GLY A O 1
ATOM 2448 N N . GLY A 1 311 ? -26.544 29.951 -18.658 1.00 49.34 311 GLY A N 1
ATOM 2449 C CA . GLY A 1 311 ? -25.560 30.428 -19.636 1.00 49.34 311 GLY A CA 1
ATOM 2450 C C . GLY A 1 311 ? -25.627 31.938 -19.845 1.00 49.34 311 GLY A C 1
ATOM 2451 O O . GLY A 1 311 ? -26.183 32.363 -20.847 1.00 49.34 311 GLY A O 1
ATOM 2452 N N . ARG A 1 312 ? -25.104 32.774 -18.928 1.00 51.59 312 ARG A N 1
ATOM 2453 C CA . ARG A 1 312 ? -24.944 34.228 -19.215 1.00 51.59 312 ARG A CA 1
ATOM 2454 C C . ARG A 1 312 ? -23.937 35.022 -18.368 1.00 51.59 312 ARG A C 1
ATOM 2456 O O . ARG A 1 312 ? -23.639 36.157 -18.734 1.00 51.59 312 ARG A O 1
ATOM 2463 N N . LYS A 1 313 ? -23.363 34.485 -17.282 1.00 50.69 313 LYS A N 1
ATOM 2464 C CA . LYS A 1 313 ? -22.516 35.297 -16.375 1.00 50.69 313 LYS A CA 1
ATOM 2465 C C . LYS A 1 313 ? -21.013 35.340 -16.704 1.00 50.69 313 LYS A C 1
ATOM 2467 O O . LYS A 1 313 ? -20.332 36.244 -16.232 1.00 50.69 313 LYS A O 1
ATOM 2472 N N . THR A 1 314 ? -20.490 34.491 -17.588 1.00 53.28 314 THR A N 1
ATOM 2473 C CA . THR A 1 314 ? -19.032 34.399 -17.829 1.00 53.28 314 THR A CA 1
ATOM 2474 C C . THR A 1 314 ? -18.473 35.379 -18.874 1.00 53.28 314 THR A C 1
ATOM 2476 O O . THR A 1 314 ? -17.276 35.646 -18.879 1.00 53.28 314 THR A O 1
ATOM 2479 N N . LYS A 1 315 ? -19.303 36.004 -19.728 1.00 51.47 315 LYS A N 1
ATOM 2480 C CA . LYS A 1 315 ? -18.812 36.952 -20.759 1.00 51.47 315 LYS A CA 1
ATOM 2481 C C . LYS A 1 315 ? -18.615 38.398 -20.270 1.00 51.47 315 LYS A C 1
ATOM 2483 O O . LYS A 1 315 ? -17.845 39.135 -20.883 1.00 51.47 315 LYS A O 1
ATOM 2488 N N . LYS A 1 316 ? -19.250 38.830 -19.168 1.00 53.78 316 LYS A N 1
ATOM 2489 C CA . LYS A 1 316 ? -19.101 40.214 -18.660 1.00 53.78 316 LYS A CA 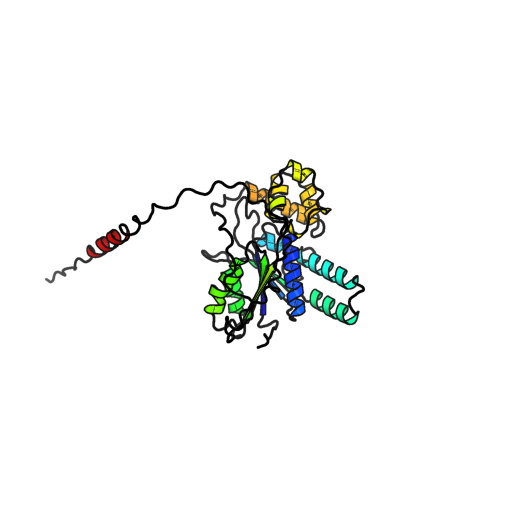1
ATOM 2490 C C . LYS A 1 316 ? -17.810 40.445 -17.861 1.00 53.78 316 LYS A C 1
ATOM 2492 O O . LYS A 1 316 ? -17.329 41.575 -17.837 1.00 53.78 316 LYS A O 1
ATOM 2497 N N . PHE A 1 317 ? -17.208 39.405 -17.282 1.00 53.31 317 PHE A N 1
ATOM 2498 C CA . PHE A 1 317 ? -15.989 39.562 -16.477 1.00 53.31 317 PHE A CA 1
ATOM 2499 C C . PHE A 1 317 ? -14.738 39.816 -17.342 1.00 53.31 317 PHE A C 1
ATOM 2501 O O . PHE A 1 317 ? -13.946 40.710 -17.047 1.00 53.31 317 PHE A O 1
ATOM 2508 N N . ASN A 1 318 ? -14.632 39.163 -18.505 1.00 53.06 318 ASN A N 1
ATOM 2509 C CA . ASN A 1 318 ? -13.471 39.318 -19.394 1.00 53.06 318 ASN A CA 1
ATOM 2510 C C . ASN A 1 318 ? -13.395 40.668 -20.137 1.00 53.06 318 ASN A C 1
ATOM 2512 O O . ASN A 1 318 ? -12.329 41.027 -20.636 1.00 53.06 318 ASN A O 1
ATOM 2516 N N . LYS A 1 319 ? -14.473 41.468 -20.180 1.00 55.19 319 LYS A N 1
ATOM 2517 C CA . LYS A 1 319 ? -14.424 42.830 -20.756 1.00 55.19 319 LYS A CA 1
ATOM 2518 C C . LYS A 1 319 ? -13.893 43.894 -19.784 1.00 55.19 319 LYS A C 1
ATOM 2520 O O . LYS A 1 319 ? -13.395 44.914 -20.255 1.00 55.19 319 LYS A O 1
ATOM 2525 N N . LYS A 1 320 ? -13.941 43.678 -18.460 1.00 54.25 320 LYS A N 1
ATOM 2526 C CA . LYS A 1 320 ? -13.418 44.654 -17.477 1.00 54.25 320 LYS A CA 1
ATOM 2527 C C . LYS A 1 320 ? -11.890 44.608 -17.349 1.00 54.25 320 LYS A C 1
ATOM 2529 O O . LYS A 1 320 ? -11.272 45.662 -17.252 1.00 54.25 320 LYS A O 1
ATOM 2534 N N . LEU A 1 321 ? -11.267 43.433 -17.473 1.00 54.38 321 LEU A N 1
ATOM 2535 C CA . LEU A 1 321 ? -9.805 43.293 -17.369 1.00 54.38 321 LEU A CA 1
ATOM 2536 C C . LEU A 1 321 ? -9.035 43.962 -18.524 1.00 54.38 321 LEU A C 1
ATOM 2538 O O . LEU A 1 321 ? -7.965 44.520 -18.304 1.00 54.38 321 LEU A O 1
ATOM 2542 N N . LYS A 1 322 ? -9.596 44.023 -19.742 1.00 54.72 322 LYS A N 1
ATOM 2543 C CA . LYS A 1 322 ? -8.928 44.690 -20.879 1.00 54.72 322 LYS A CA 1
ATOM 2544 C C . LYS A 1 322 ? -8.965 46.227 -20.836 1.00 54.72 322 LYS A C 1
ATOM 2546 O O . LYS A 1 322 ? -8.186 46.853 -21.550 1.00 54.72 322 LYS A O 1
ATOM 2551 N N . LYS A 1 323 ? -9.822 46.858 -20.018 1.00 54.03 323 LYS A N 1
ATOM 2552 C CA . LYS A 1 323 ? -9.881 48.333 -19.914 1.00 54.03 323 LYS A CA 1
ATOM 2553 C C . LYS A 1 323 ? -8.853 48.926 -18.942 1.00 54.03 323 LYS A C 1
ATOM 2555 O O . LYS A 1 323 ? -8.474 50.078 -19.131 1.00 54.03 323 LYS A O 1
ATOM 2560 N N . ASN A 1 324 ? -8.345 48.154 -17.980 1.00 51.75 324 ASN A N 1
ATOM 2561 C CA . ASN A 1 324 ? -7.389 48.676 -16.995 1.00 51.75 324 ASN A CA 1
ATOM 2562 C C . ASN A 1 324 ? -5.935 48.719 -17.503 1.00 51.75 324 ASN A C 1
ATOM 2564 O O . ASN A 1 324 ? -5.180 49.582 -17.074 1.00 51.75 324 ASN A O 1
ATOM 2568 N N . ASN A 1 325 ? -5.563 47.913 -18.505 1.00 52.19 325 ASN A N 1
ATOM 2569 C CA . ASN A 1 325 ? -4.196 47.913 -19.056 1.00 52.19 325 ASN A CA 1
ATOM 2570 C C . ASN A 1 325 ? -3.895 49.036 -20.068 1.00 52.19 325 ASN A C 1
ATOM 2572 O O . ASN A 1 325 ? -2.787 49.098 -20.593 1.00 52.19 325 ASN A O 1
ATOM 2576 N N . ARG A 1 326 ? -4.845 49.936 -20.366 1.00 53.69 326 ARG A N 1
ATOM 2577 C CA . ARG A 1 326 ? -4.625 51.051 -21.312 1.00 53.69 326 ARG A CA 1
ATOM 2578 C C . ARG A 1 326 ? -4.349 52.412 -20.659 1.00 53.69 326 ARG A C 1
ATOM 2580 O O . ARG A 1 326 ? -4.129 53.369 -21.389 1.00 53.69 326 ARG A O 1
ATOM 2587 N N . LYS A 1 327 ? -4.330 52.528 -19.324 1.00 54.34 327 LYS A N 1
ATOM 2588 C CA . LYS A 1 327 ? -4.155 53.826 -18.632 1.00 54.34 327 LYS A CA 1
ATOM 2589 C C . LYS A 1 327 ? -2.771 54.085 -18.010 1.00 54.34 327 LYS A C 1
ATOM 2591 O O . LYS A 1 327 ? -2.582 55.154 -17.445 1.00 54.34 327 LYS A O 1
ATOM 2596 N N . SER A 1 328 ? -1.790 53.188 -18.143 1.00 51.16 328 SER A N 1
ATOM 2597 C CA . SER A 1 328 ? -0.487 53.307 -17.455 1.00 51.16 328 SER A CA 1
ATOM 2598 C C . SER A 1 328 ? 0.734 53.538 -18.363 1.00 51.16 328 SER A C 1
ATOM 2600 O O . SER A 1 328 ? 1.848 53.181 -17.998 1.00 51.16 328 SER A O 1
ATOM 2602 N N . LYS A 1 329 ? 0.572 54.174 -19.531 1.00 50.91 329 LYS A N 1
ATOM 2603 C CA . LYS A 1 329 ? 1.714 54.683 -20.318 1.00 50.91 329 LYS A CA 1
ATOM 2604 C C . LYS A 1 329 ? 1.592 56.193 -20.525 1.00 50.91 329 LYS A C 1
ATOM 2606 O O . LYS A 1 329 ? 1.058 56.640 -21.534 1.00 50.91 329 LYS A O 1
ATOM 2611 N N . LYS A 1 330 ? 2.082 56.978 -19.559 1.00 59.03 330 LYS A N 1
ATOM 2612 C CA . LYS A 1 330 ? 2.461 58.384 -19.778 1.00 59.03 330 LYS A CA 1
ATOM 2613 C C . LYS A 1 330 ? 3.960 58.431 -20.117 1.00 59.03 330 LYS A C 1
ATOM 2615 O O . LYS A 1 330 ? 4.736 57.809 -19.395 1.00 59.03 330 LYS A O 1
ATOM 2620 N N . PRO A 1 331 ? 4.382 59.132 -21.181 1.00 59.38 331 PRO A N 1
ATOM 2621 C CA . PRO A 1 331 ? 5.795 59.314 -21.489 1.00 59.38 331 PRO A CA 1
ATOM 2622 C C . PRO A 1 331 ? 6.421 60.391 -20.591 1.00 59.38 331 PRO A C 1
ATOM 2624 O O . PRO A 1 331 ? 5.874 61.482 -20.432 1.00 59.38 331 PRO A O 1
ATOM 2627 N N . ASN A 1 332 ? 7.588 60.076 -20.026 1.00 55.09 332 ASN A N 1
ATOM 2628 C CA . ASN A 1 332 ? 8.450 61.015 -19.312 1.00 55.09 332 ASN A CA 1
ATOM 2629 C C . ASN A 1 332 ? 9.043 62.019 -20.317 1.00 55.09 332 ASN A C 1
ATOM 2631 O O . ASN A 1 332 ? 9.878 61.651 -21.145 1.00 55.09 332 ASN A O 1
ATOM 2635 N N . ARG A 1 333 ? 8.622 63.287 -20.251 1.00 58.94 333 ARG A N 1
ATOM 2636 C CA . ARG A 1 333 ? 9.282 64.400 -20.950 1.00 58.94 333 ARG A CA 1
ATOM 2637 C C . ARG A 1 333 ? 10.534 64.782 -20.159 1.00 58.94 333 ARG A C 1
ATOM 2639 O O . ARG A 1 333 ? 10.428 65.289 -19.048 1.00 58.94 333 ARG A O 1
ATOM 2646 N N . LYS A 1 334 ? 11.711 64.521 -20.733 1.00 59.72 334 LYS A N 1
ATOM 2647 C CA . LYS A 1 334 ? 12.989 65.062 -20.255 1.00 59.72 334 LYS A CA 1
ATOM 2648 C C . LYS A 1 334 ? 13.038 66.563 -20.545 1.00 59.72 334 LYS A C 1
ATOM 2650 O O . LYS A 1 334 ? 12.866 66.970 -21.691 1.00 59.72 334 LYS A O 1
ATOM 2655 N N . SER A 1 335 ? 13.298 67.349 -19.510 1.00 56.06 335 SER A N 1
ATOM 2656 C CA . SER A 1 335 ? 13.792 68.719 -19.596 1.00 56.06 335 SER A CA 1
ATOM 2657 C C . SER A 1 335 ? 15.235 68.711 -20.115 1.00 56.06 335 SER A C 1
ATOM 2659 O O . SER A 1 335 ? 16.066 67.919 -19.665 1.00 56.06 335 SER A O 1
ATOM 2661 N N . ARG A 1 336 ? 15.538 69.587 -21.073 1.00 60.16 336 ARG A N 1
ATOM 2662 C CA . ARG A 1 336 ? 16.905 70.017 -21.381 1.00 60.16 336 ARG A CA 1
ATOM 2663 C C . ARG A 1 336 ? 16.997 71.512 -21.088 1.00 60.16 336 ARG A C 1
ATOM 2665 O O . ARG A 1 336 ? 16.029 72.231 -21.322 1.00 60.16 336 ARG A O 1
ATOM 2672 N N . LYS A 1 337 ? 18.136 71.864 -20.490 1.00 57.09 337 LYS A N 1
ATOM 2673 C CA . LYS A 1 337 ? 18.631 73.218 -20.243 1.00 57.09 337 LYS A CA 1
ATOM 2674 C C . LYS A 1 337 ? 18.743 74.013 -21.533 1.00 57.09 337 LYS A C 1
ATOM 2676 O O . LYS A 1 337 ? 19.002 73.359 -22.572 1.00 57.09 337 LYS A O 1
#

InterPro domains:
  IPR014729 Rossmann-like alpha/beta/alpha sandwich fold [G3DSA:3.40.50.620] (7-245)

Radius of gyration: 24.95 Å; Cα contacts (8 Å, |Δi|>4): 436; chains: 1; bounding box: 56×102×54 Å